Protein AF-A0A936JWI9-F1 (afdb_monomer_lite)

Radius of gyration: 24.73 Å; chains: 1; bounding box: 69×42×72 Å

pLDDT: mean 92.8, std 8.22, range [53.09, 98.81]

Structure (mmCIF, N/CA/C/O backbone):
data_AF-A0A936JWI9-F1
#
_entry.id   AF-A0A936JWI9-F1
#
loop_
_atom_site.group_PDB
_atom_site.id
_atom_site.type_symbol
_atom_site.label_atom_id
_atom_site.label_alt_id
_atom_site.label_comp_id
_atom_site.label_asym_id
_atom_site.label_entity_id
_atom_site.label_seq_id
_atom_site.pdbx_PDB_ins_code
_atom_site.Cartn_x
_atom_site.Cartn_y
_atom_site.Cartn_z
_atom_site.occupancy
_atom_site.B_iso_or_equiv
_atom_site.auth_seq_id
_atom_site.auth_comp_id
_atom_site.auth_asym_id
_atom_site.auth_atom_id
_atom_site.pdbx_PDB_model_num
ATOM 1 N N . MET A 1 1 ? 35.188 -7.246 -15.431 1.00 53.09 1 MET A N 1
ATOM 2 C CA . MET A 1 1 ? 35.159 -6.492 -16.708 1.00 53.09 1 MET A CA 1
ATOM 3 C C . MET A 1 1 ? 33.744 -5.969 -16.884 1.00 53.09 1 MET A C 1
ATOM 5 O O . MET A 1 1 ? 32.848 -6.713 -16.506 1.00 53.09 1 MET A O 1
ATOM 9 N N . PRO A 1 2 ? 33.524 -4.749 -17.401 1.00 63.78 2 PRO A N 1
ATOM 10 C CA . PRO A 1 2 ? 32.168 -4.287 -17.692 1.00 63.78 2 PRO A CA 1
ATOM 11 C C . PRO A 1 2 ? 31.495 -5.250 -18.680 1.00 63.78 2 PRO A C 1
ATOM 13 O O . PRO A 1 2 ? 32.116 -5.654 -19.671 1.00 63.78 2 PRO A O 1
ATOM 16 N N . ARG A 1 3 ? 30.261 -5.663 -18.373 1.00 82.50 3 ARG A N 1
ATOM 17 C CA . ARG A 1 3 ? 29.442 -6.500 -19.257 1.00 82.50 3 ARG A CA 1
ATOM 18 C C . ARG A 1 3 ? 29.119 -5.676 -20.508 1.00 82.50 3 ARG A C 1
ATOM 20 O O . ARG A 1 3 ? 28.944 -4.465 -20.446 1.00 82.50 3 ARG A O 1
ATOM 27 N N . ASN A 1 4 ? 29.133 -6.310 -21.673 1.00 84.94 4 ASN A N 1
ATOM 28 C CA . ASN A 1 4 ? 28.823 -5.665 -22.948 1.00 84.94 4 ASN A CA 1
ATOM 29 C C . ASN A 1 4 ? 27.883 -6.560 -23.761 1.00 84.94 4 ASN A C 1
ATOM 31 O O . ASN A 1 4 ? 27.651 -7.712 -23.403 1.00 84.94 4 ASN A O 1
ATOM 35 N N . GLN A 1 5 ? 27.373 -6.071 -24.888 1.00 82.56 5 GLN A N 1
ATOM 36 C CA . GLN A 1 5 ? 26.425 -6.833 -25.710 1.00 82.56 5 GLN A CA 1
ATOM 37 C C . GLN A 1 5 ? 26.964 -8.220 -26.127 1.00 82.56 5 GLN A C 1
ATOM 39 O O . GLN A 1 5 ? 26.211 -9.187 -26.213 1.00 82.56 5 GLN A O 1
ATOM 44 N N . LYS A 1 6 ? 28.286 -8.360 -26.328 1.00 86.62 6 LYS A N 1
ATOM 45 C CA . LYS A 1 6 ? 28.922 -9.649 -26.649 1.00 86.62 6 LYS A CA 1
ATOM 46 C C . LYS A 1 6 ? 28.840 -10.645 -25.487 1.00 86.62 6 LYS A C 1
ATOM 48 O O . LYS A 1 6 ? 28.655 -11.831 -25.741 1.00 86.62 6 LYS A O 1
ATOM 53 N N . TYR A 1 7 ? 28.982 -10.187 -24.242 1.00 88.75 7 TYR A N 1
ATOM 54 C CA . TYR A 1 7 ? 28.805 -11.027 -23.053 1.00 88.75 7 TYR A CA 1
ATOM 55 C C . TYR A 1 7 ? 27.399 -11.637 -23.019 1.00 88.75 7 TYR A C 1
ATOM 57 O O . TYR A 1 7 ? 27.263 -12.859 -22.959 1.00 88.75 7 TYR A O 1
ATOM 65 N N . TRP A 1 8 ? 26.371 -10.800 -23.165 1.00 89.88 8 TRP A N 1
ATOM 66 C CA . TRP A 1 8 ? 24.973 -11.227 -23.107 1.00 89.88 8 TRP A CA 1
ATOM 67 C C . TRP A 1 8 ? 24.578 -12.140 -24.271 1.00 89.88 8 TRP A C 1
ATOM 69 O O . TRP A 1 8 ? 23.988 -13.197 -24.048 1.00 89.88 8 TRP A O 1
ATOM 79 N N . LYS A 1 9 ? 25.038 -11.826 -25.487 1.00 86.25 9 LYS A N 1
ATOM 80 C CA . LYS A 1 9 ? 24.893 -12.707 -26.653 1.00 86.25 9 LYS A CA 1
ATOM 81 C C . LYS A 1 9 ? 25.559 -14.072 -26.454 1.00 86.25 9 LYS A C 1
ATOM 83 O O . LYS A 1 9 ? 25.007 -15.091 -26.848 1.00 86.25 9 LYS A O 1
ATOM 88 N N . ASN A 1 10 ? 26.745 -14.123 -25.848 1.00 88.94 10 ASN A N 1
ATOM 89 C CA . ASN A 1 10 ? 27.415 -15.398 -25.577 1.00 88.94 10 ASN A CA 1
ATOM 90 C C . ASN A 1 10 ? 26.683 -16.228 -24.513 1.00 88.94 10 ASN A C 1
ATOM 92 O O . ASN A 1 10 ? 26.717 -17.454 -24.583 1.00 88.94 10 ASN A O 1
ATOM 96 N N . ARG A 1 11 ? 26.053 -15.574 -23.530 1.00 89.06 11 ARG A N 1
ATOM 97 C CA . ARG A 1 11 ? 25.326 -16.242 -22.446 1.00 89.06 11 ARG A CA 1
ATOM 98 C C . ARG A 1 11 ? 23.994 -16.818 -22.908 1.00 89.06 11 ARG A C 1
ATOM 100 O O . ARG A 1 11 ? 23.678 -17.949 -22.557 1.00 89.06 11 ARG A O 1
ATOM 107 N N . PHE A 1 12 ? 23.226 -16.043 -23.669 1.00 85.25 12 PHE A N 1
ATOM 108 C CA . PHE A 1 12 ? 21.851 -16.402 -24.018 1.00 85.25 12 PHE A CA 1
ATOM 109 C C . PHE A 1 12 ? 21.659 -16.823 -25.481 1.00 85.25 12 PHE A C 1
ATOM 111 O O . PHE A 1 12 ? 20.613 -17.363 -25.825 1.00 85.25 12 PHE A O 1
ATOM 118 N N . GLY A 1 13 ? 22.659 -16.641 -26.348 1.00 83.38 13 GLY A N 1
ATOM 119 C CA . GLY A 1 13 ? 22.557 -16.993 -27.764 1.00 83.38 13 GLY A CA 1
ATOM 120 C C . GLY A 1 13 ? 21.759 -15.959 -28.553 1.00 83.38 13 GLY A C 1
ATOM 121 O O . GLY A 1 13 ? 22.133 -14.801 -28.560 1.00 83.38 13 GLY A O 1
ATOM 122 N N . ASP A 1 14 ? 20.713 -16.388 -29.258 1.00 73.50 14 ASP A N 1
ATOM 123 C CA . ASP A 1 14 ? 19.625 -15.536 -29.767 1.00 73.50 14 ASP A CA 1
ATOM 124 C C . ASP A 1 14 ? 18.331 -16.077 -29.137 1.00 73.50 14 ASP A C 1
ATOM 126 O O . ASP A 1 14 ? 17.651 -16.915 -29.736 1.00 73.50 14 ASP A O 1
ATOM 130 N N . PRO A 1 15 ? 18.067 -15.732 -27.866 1.00 64.94 15 PRO A N 1
ATOM 131 C CA . PRO A 1 15 ? 17.022 -16.382 -27.075 1.00 64.94 15 PRO A CA 1
ATOM 132 C C . PRO A 1 15 ? 15.594 -16.072 -27.554 1.00 64.94 15 PRO A C 1
ATOM 134 O O . PRO A 1 15 ? 14.678 -16.808 -27.193 1.00 64.94 15 PRO A O 1
ATOM 137 N N . PHE A 1 16 ? 15.386 -15.034 -28.375 1.00 66.25 16 PHE A N 1
ATOM 138 C CA . PHE A 1 16 ? 14.044 -14.561 -28.750 1.00 66.25 16 PHE A CA 1
ATOM 139 C C . PHE A 1 16 ? 13.711 -14.693 -30.244 1.00 66.25 16 PHE A C 1
ATOM 141 O O . PHE A 1 16 ? 12.563 -14.487 -30.641 1.00 66.25 16 PHE A O 1
ATOM 148 N N . GLY A 1 17 ? 14.670 -15.104 -31.080 1.00 60.88 17 GLY A N 1
ATOM 149 C CA . GLY A 1 17 ? 14.455 -15.302 -32.512 1.00 60.88 17 GLY A CA 1
ATOM 150 C C . GLY A 1 17 ? 14.103 -14.007 -33.258 1.00 60.88 17 GLY A C 1
ATOM 151 O O . GLY A 1 17 ? 14.250 -12.898 -32.759 1.00 60.88 17 GLY A O 1
ATOM 152 N N . LYS A 1 18 ? 13.621 -14.127 -34.504 1.00 65.25 18 LYS A N 1
ATOM 153 C CA . LYS A 1 18 ? 13.365 -12.961 -35.381 1.00 65.25 18 LYS A CA 1
ATOM 154 C C . LYS A 1 18 ? 12.090 -12.169 -35.055 1.00 65.25 18 LYS A C 1
ATOM 156 O O . LYS A 1 18 ? 11.818 -11.187 -35.741 1.00 65.25 18 LYS A O 1
ATOM 161 N N . THR A 1 19 ? 11.269 -12.615 -34.106 1.00 78.06 19 THR A N 1
ATOM 162 C CA . THR A 1 19 ? 9.931 -12.053 -33.865 1.00 78.06 19 THR A CA 1
ATOM 163 C C . THR A 1 19 ? 9.742 -11.700 -32.402 1.00 78.06 19 THR A C 1
ATOM 165 O O . THR A 1 19 ? 9.875 -12.564 -31.540 1.00 78.06 19 THR A O 1
ATOM 168 N N . GLN A 1 20 ? 9.352 -10.455 -32.137 1.00 85.06 20 GLN A N 1
ATOM 169 C CA . GLN A 1 20 ? 8.978 -10.033 -30.793 1.00 85.06 20 GLN A CA 1
ATOM 170 C C . GLN A 1 20 ? 7.720 -10.771 -30.325 1.00 85.06 20 GLN A C 1
ATOM 172 O O . GLN A 1 20 ? 6.770 -10.941 -31.094 1.00 85.06 20 GLN A O 1
ATOM 177 N N . SER A 1 21 ? 7.722 -11.195 -29.064 1.00 91.12 21 SER A N 1
ATOM 178 C CA . SER A 1 21 ? 6.651 -11.992 -28.458 1.00 91.12 21 SER A CA 1
ATOM 179 C C . SER A 1 21 ? 5.990 -11.263 -27.290 1.00 91.12 21 SER A C 1
ATOM 181 O O . SER A 1 21 ? 6.588 -10.379 -26.674 1.00 91.12 21 SER A O 1
ATOM 183 N N . TYR A 1 22 ? 4.750 -11.646 -26.989 1.00 94.75 22 TYR A N 1
ATOM 184 C CA . TYR A 1 22 ? 4.035 -11.208 -25.792 1.00 94.75 22 TYR A CA 1
ATOM 185 C C . TYR A 1 22 ? 4.228 -12.216 -24.664 1.00 94.75 22 TYR A C 1
ATOM 187 O O . TYR A 1 22 ? 4.203 -13.425 -24.905 1.00 94.75 22 TYR A O 1
ATOM 195 N N . TYR A 1 23 ? 4.379 -11.720 -23.440 1.00 95.12 23 TYR A N 1
ATOM 196 C CA . TYR A 1 23 ? 4.597 -12.550 -22.261 1.00 95.12 23 TYR A CA 1
ATOM 197 C C . TYR A 1 23 ? 3.530 -12.274 -21.207 1.00 95.12 23 TYR A C 1
ATOM 199 O O . TYR A 1 23 ? 3.222 -11.128 -20.905 1.00 95.12 23 TYR A O 1
ATOM 207 N N . HIS A 1 24 ? 2.995 -13.325 -20.592 1.00 96.25 24 HIS A N 1
ATOM 208 C CA . HIS A 1 24 ? 2.155 -13.150 -19.405 1.00 96.25 24 HIS A CA 1
ATOM 209 C C . HIS A 1 24 ? 3.000 -12.784 -18.179 1.00 96.25 24 HIS A C 1
ATOM 211 O O . HIS A 1 24 ? 2.638 -11.925 -17.389 1.00 96.25 24 HIS A O 1
ATOM 217 N N . HIS A 1 25 ? 4.161 -13.412 -18.019 1.00 96.94 25 HIS A N 1
ATOM 218 C CA . HIS A 1 25 ? 5.048 -13.157 -16.893 1.00 96.94 25 HIS A CA 1
ATOM 219 C C . HIS A 1 25 ? 6.493 -13.267 -17.365 1.00 96.94 25 HIS A C 1
ATOM 221 O O . HIS A 1 25 ? 6.871 -14.279 -17.959 1.00 96.94 25 HIS A O 1
ATOM 227 N N . LEU A 1 26 ? 7.289 -12.239 -17.093 1.00 95.81 26 LEU A N 1
ATOM 228 C CA . LEU A 1 26 ? 8.720 -12.209 -17.357 1.00 95.81 26 LEU A CA 1
ATOM 229 C C . LEU A 1 26 ? 9.459 -11.894 -16.049 1.00 95.81 26 LEU A C 1
ATOM 231 O O . LEU A 1 26 ? 9.584 -10.735 -15.661 1.00 95.81 26 LEU A O 1
ATOM 235 N N . ASP A 1 27 ? 9.913 -12.947 -15.363 1.00 95.75 27 ASP A N 1
ATOM 236 C CA . ASP A 1 27 ? 10.722 -12.855 -14.139 1.00 95.75 27 ASP A CA 1
ATOM 237 C C . ASP A 1 27 ? 12.200 -12.891 -14.515 1.00 95.75 27 ASP A C 1
ATOM 239 O O . ASP A 1 27 ? 12.695 -13.926 -14.969 1.00 95.75 27 ASP A O 1
ATOM 243 N N . LEU A 1 28 ? 12.905 -11.775 -14.333 1.00 94.88 28 LEU A N 1
ATOM 244 C CA . LEU A 1 28 ? 14.329 -11.670 -14.655 1.00 94.88 28 LEU A CA 1
ATOM 245 C C . LEU A 1 28 ? 15.235 -11.734 -13.420 1.00 94.88 28 LEU A C 1
ATOM 247 O O . LEU A 1 28 ? 16.456 -11.689 -13.563 1.00 94.88 28 LEU A O 1
ATOM 251 N N . ARG A 1 29 ? 14.674 -11.903 -12.216 1.00 94.38 29 ARG A N 1
ATOM 252 C CA . ARG A 1 29 ? 15.435 -11.888 -10.952 1.00 94.38 29 ARG A CA 1
ATOM 253 C C . ARG A 1 29 ? 16.435 -13.028 -10.825 1.00 94.38 29 ARG A C 1
ATOM 255 O O . ARG A 1 29 ? 17.400 -12.923 -10.088 1.00 94.38 29 ARG A O 1
ATOM 262 N N . HIS A 1 30 ? 16.207 -14.121 -11.549 1.00 91.06 30 HIS A N 1
ATOM 263 C CA . HIS A 1 30 ? 17.115 -15.267 -11.602 1.00 91.06 30 HIS A CA 1
ATOM 264 C C . HIS A 1 30 ? 18.418 -14.980 -12.379 1.00 91.06 30 HIS A C 1
ATOM 266 O O . HIS A 1 30 ? 19.270 -15.862 -12.514 1.00 91.06 30 HIS A O 1
ATOM 272 N N . ILE A 1 31 ? 18.555 -13.780 -12.952 1.00 92.06 31 ILE A N 1
ATOM 273 C CA . ILE A 1 31 ? 19.743 -13.311 -13.658 1.00 92.06 31 ILE A CA 1
ATOM 274 C C . ILE A 1 31 ? 20.449 -12.295 -12.750 1.00 92.06 31 ILE A C 1
ATOM 276 O O . ILE A 1 31 ? 20.361 -11.091 -12.966 1.00 92.06 31 ILE A O 1
ATOM 280 N N . ASP A 1 32 ? 21.154 -12.798 -11.735 1.00 86.31 32 ASP A N 1
ATOM 281 C CA . ASP A 1 32 ? 21.740 -12.010 -10.631 1.00 86.31 32 ASP A CA 1
ATOM 282 C C . ASP A 1 32 ? 22.643 -10.838 -11.065 1.00 86.31 32 ASP A C 1
ATOM 284 O O . ASP A 1 32 ? 22.889 -9.906 -10.307 1.00 86.31 32 ASP A O 1
ATOM 288 N N . ASP A 1 33 ? 23.188 -10.898 -12.278 1.00 90.06 33 ASP A N 1
ATOM 289 C CA . ASP A 1 33 ? 24.111 -9.921 -12.842 1.00 90.06 33 ASP A CA 1
ATOM 290 C C . ASP A 1 33 ? 23.481 -9.108 -13.988 1.00 90.06 33 ASP A C 1
ATOM 292 O O . ASP A 1 33 ? 24.223 -8.561 -14.807 1.00 90.06 33 ASP A O 1
ATOM 296 N N . LEU A 1 34 ? 22.148 -9.055 -14.097 1.00 93.50 34 LEU A N 1
ATOM 297 C CA . LEU A 1 34 ? 21.459 -8.294 -15.139 1.00 93.50 34 LEU A CA 1
ATOM 298 C C . LEU A 1 34 ? 21.595 -6.782 -14.912 1.00 93.50 34 LEU A C 1
ATOM 300 O O . LEU A 1 34 ? 21.075 -6.240 -13.941 1.00 93.50 34 LEU A O 1
ATOM 304 N N . ASP A 1 35 ? 22.267 -6.115 -15.853 1.00 93.88 35 ASP A N 1
ATOM 305 C CA . ASP A 1 35 ? 22.360 -4.656 -15.958 1.00 93.88 35 ASP A CA 1
ATOM 306 C C . ASP A 1 35 ? 21.548 -4.122 -17.143 1.00 93.88 35 ASP A C 1
ATOM 308 O O . ASP A 1 35 ? 20.995 -4.897 -17.924 1.00 93.88 35 ASP A O 1
ATOM 312 N N . ASP A 1 36 ? 21.523 -2.799 -17.330 1.00 95.38 36 ASP A N 1
ATOM 313 C CA . ASP A 1 36 ? 20.776 -2.156 -18.419 1.00 95.38 36 ASP A CA 1
ATOM 314 C C . ASP A 1 36 ? 21.153 -2.677 -19.818 1.00 95.38 36 ASP A C 1
ATOM 316 O O . ASP A 1 36 ? 20.308 -2.743 -20.709 1.00 95.38 36 ASP A O 1
ATOM 320 N N . ILE A 1 37 ? 22.410 -3.086 -20.033 1.00 94.25 37 ILE A N 1
ATOM 321 C CA . ILE A 1 37 ? 22.855 -3.635 -21.324 1.00 94.25 37 ILE A CA 1
ATOM 322 C C . ILE A 1 37 ? 22.255 -5.027 -21.535 1.00 94.25 37 ILE A C 1
ATOM 324 O O . ILE A 1 37 ? 21.818 -5.354 -22.640 1.00 94.25 37 ILE A O 1
ATOM 328 N N . GLY A 1 38 ? 22.251 -5.857 -20.493 1.00 93.50 38 GLY A N 1
ATOM 329 C CA . GLY A 1 38 ? 21.637 -7.182 -20.535 1.00 93.50 38 GLY A CA 1
ATOM 330 C C . GLY A 1 38 ? 20.128 -7.109 -20.656 1.00 93.50 38 GLY A C 1
ATOM 331 O O . GLY A 1 38 ? 19.538 -7.852 -21.437 1.00 93.50 38 GLY A O 1
ATOM 332 N N . PHE A 1 39 ? 19.514 -6.173 -19.938 1.00 94.75 39 PHE A N 1
ATOM 333 C CA . PHE A 1 39 ? 18.094 -5.900 -20.038 1.00 94.75 39 PHE A CA 1
ATOM 334 C C . PHE A 1 39 ? 17.727 -5.464 -21.457 1.00 94.75 39 PHE A C 1
ATOM 336 O O . PHE A 1 39 ? 16.880 -6.096 -22.079 1.00 94.75 39 PHE A O 1
ATOM 343 N N . ALA A 1 40 ? 18.434 -4.484 -22.032 1.00 93.62 40 ALA A N 1
ATOM 344 C CA . ALA A 1 40 ? 18.220 -4.058 -23.415 1.00 93.62 40 ALA A CA 1
ATOM 345 C C . ALA A 1 40 ? 18.323 -5.219 -24.409 1.00 93.62 40 ALA A C 1
ATOM 347 O O . ALA A 1 40 ? 17.485 -5.350 -25.298 1.00 93.62 40 ALA A O 1
ATOM 348 N N . TYR A 1 41 ? 19.316 -6.090 -24.214 1.00 91.88 41 TYR A N 1
ATOM 349 C CA . TYR A 1 41 ? 19.493 -7.288 -25.024 1.00 91.88 41 TYR A CA 1
ATOM 350 C C . TYR A 1 41 ? 18.294 -8.245 -24.930 1.00 91.88 41 TYR A C 1
ATOM 352 O O . TYR A 1 41 ? 17.872 -8.809 -25.937 1.00 91.88 41 TYR A O 1
ATOM 360 N N . ILE A 1 42 ? 17.723 -8.411 -23.733 1.00 91.25 42 ILE A N 1
ATOM 361 C CA . ILE A 1 42 ? 16.526 -9.230 -23.517 1.00 91.25 42 ILE A CA 1
ATOM 362 C C . ILE A 1 42 ? 15.288 -8.610 -24.172 1.00 91.25 42 ILE A C 1
ATOM 364 O O . ILE A 1 42 ? 14.507 -9.299 -24.831 1.00 91.25 42 ILE A O 1
ATOM 368 N N . MET A 1 43 ? 15.137 -7.295 -24.040 1.00 92.12 43 MET A N 1
ATOM 369 C CA . MET A 1 43 ? 13.960 -6.575 -24.514 1.00 92.12 43 MET A CA 1
ATOM 370 C C . MET A 1 43 ? 13.849 -6.491 -26.043 1.00 92.12 43 MET A C 1
ATOM 372 O O . MET A 1 43 ? 12.753 -6.246 -26.539 1.00 92.12 43 MET A O 1
ATOM 376 N N . GLU A 1 44 ? 14.911 -6.779 -26.810 1.00 90.50 44 GLU A N 1
ATOM 377 C CA . GLU A 1 44 ? 14.839 -6.884 -28.283 1.00 90.50 44 GLU A CA 1
ATOM 378 C C . GLU A 1 44 ? 13.761 -7.883 -28.750 1.00 90.50 44 GLU A C 1
ATOM 380 O O . GLU A 1 44 ? 13.154 -7.697 -29.806 1.00 90.50 44 GLU A O 1
ATOM 385 N N . GLY A 1 45 ? 13.496 -8.918 -27.948 1.00 90.50 45 GLY A N 1
ATOM 386 C CA . GLY A 1 45 ? 12.531 -9.979 -28.225 1.00 90.50 45 GLY A CA 1
ATOM 387 C C . GLY A 1 45 ? 11.139 -9.803 -27.620 1.00 90.50 45 GLY A C 1
ATOM 388 O O . GLY A 1 45 ? 10.290 -10.688 -27.770 1.00 90.50 45 GLY A O 1
ATOM 389 N N . VAL A 1 46 ? 10.893 -8.705 -26.909 1.00 93.44 46 VAL A N 1
ATOM 390 C CA . VAL A 1 46 ? 9.670 -8.502 -26.129 1.00 93.44 46 VAL A CA 1
ATOM 391 C C . VAL A 1 46 ? 8.827 -7.423 -26.790 1.00 93.44 46 VAL A C 1
ATOM 393 O O . VAL A 1 46 ? 9.300 -6.320 -27.035 1.00 93.44 46 VAL A O 1
ATOM 396 N N . LYS A 1 47 ? 7.568 -7.749 -27.089 1.00 94.75 47 LYS A N 1
ATOM 397 C CA . LYS A 1 47 ? 6.602 -6.799 -27.654 1.00 94.75 47 LYS A CA 1
ATOM 398 C C . LYS A 1 47 ? 5.691 -6.187 -26.595 1.00 94.75 47 LYS A C 1
ATOM 400 O O . LYS A 1 47 ? 5.274 -5.045 -26.723 1.00 94.75 47 LYS A O 1
ATOM 405 N N . GLY A 1 48 ? 5.373 -6.950 -25.557 1.00 96.69 48 GLY A N 1
ATOM 406 C CA . GLY A 1 48 ? 4.524 -6.530 -24.449 1.00 96.69 48 GLY A CA 1
ATOM 407 C C . GLY A 1 48 ? 4.497 -7.598 -23.368 1.00 96.69 48 GLY A C 1
ATOM 408 O O . GLY A 1 48 ? 4.813 -8.765 -23.629 1.00 96.69 48 GLY A O 1
ATOM 409 N N . VAL A 1 49 ? 4.167 -7.196 -22.148 1.00 97.81 49 VAL A N 1
ATOM 410 C CA . VAL A 1 49 ? 4.247 -8.075 -20.983 1.00 97.81 49 VAL A CA 1
ATOM 411 C C . VAL A 1 49 ? 3.167 -7.742 -19.956 1.00 97.81 49 VAL A C 1
ATOM 413 O O . VAL A 1 49 ? 2.981 -6.578 -19.616 1.00 97.81 49 VAL A O 1
ATOM 416 N N . ASP A 1 50 ? 2.435 -8.741 -19.449 1.00 98.25 50 ASP A N 1
ATOM 417 C CA . ASP A 1 50 ? 1.462 -8.469 -18.380 1.00 98.25 50 ASP A CA 1
ATOM 418 C C . ASP A 1 50 ? 2.211 -8.158 -17.077 1.00 98.25 50 ASP A C 1
ATOM 420 O O . ASP A 1 50 ? 1.985 -7.110 -16.491 1.00 98.25 50 ASP A O 1
ATOM 424 N N . MET A 1 51 ? 3.164 -8.996 -16.661 1.00 98.50 51 MET A N 1
ATOM 425 C CA . MET A 1 51 ? 3.989 -8.750 -15.472 1.00 98.50 51 MET A CA 1
ATOM 426 C C . MET A 1 51 ? 5.488 -8.828 -15.772 1.00 9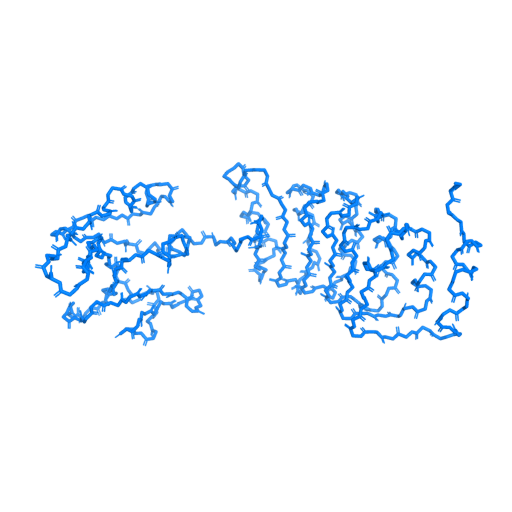8.50 51 MET A C 1
ATOM 428 O O . MET A 1 51 ? 5.983 -9.876 -16.192 1.00 98.50 51 MET A O 1
ATOM 432 N N . LEU A 1 52 ? 6.208 -7.737 -15.505 1.00 98.44 52 LEU A N 1
ATOM 433 C CA . LEU A 1 52 ? 7.665 -7.652 -15.583 1.00 98.44 52 LEU A CA 1
ATOM 434 C C . LEU A 1 52 ? 8.262 -7.493 -14.179 1.00 98.44 52 LEU A C 1
ATOM 436 O O . LEU A 1 52 ? 8.066 -6.461 -13.530 1.00 98.44 52 LEU A O 1
ATOM 440 N N . ASP A 1 53 ? 8.997 -8.508 -13.723 1.00 98.38 53 ASP A N 1
ATOM 441 C CA . ASP A 1 53 ? 9.665 -8.501 -12.418 1.00 98.38 53 ASP A CA 1
ATOM 442 C C . ASP A 1 53 ? 11.175 -8.274 -12.574 1.00 98.38 53 ASP A C 1
ATOM 444 O O . ASP A 1 53 ? 11.904 -9.138 -13.073 1.00 98.38 53 ASP A O 1
ATOM 448 N N . LEU A 1 54 ? 11.620 -7.089 -12.143 1.00 97.81 54 LEU A N 1
ATOM 449 C CA . LEU A 1 54 ? 13.014 -6.639 -12.135 1.00 97.81 54 LEU A CA 1
ATOM 450 C C . LEU A 1 54 ? 13.534 -6.394 -10.714 1.00 97.81 54 LEU A C 1
ATOM 452 O O . LEU A 1 54 ? 14.557 -5.733 -10.544 1.00 97.81 54 LEU A O 1
ATOM 456 N N . ASN A 1 55 ? 12.819 -6.859 -9.686 1.00 97.62 55 ASN A N 1
ATOM 457 C CA . ASN A 1 55 ? 13.172 -6.546 -8.307 1.00 97.62 55 ASN A CA 1
ATOM 458 C C . ASN A 1 55 ? 14.626 -6.942 -7.998 1.00 97.62 55 ASN A C 1
ATOM 460 O O . ASN A 1 55 ? 15.062 -8.043 -8.317 1.00 97.62 55 ASN A O 1
ATOM 464 N N . GLU A 1 56 ? 15.332 -6.061 -7.292 1.00 96.56 56 GLU A N 1
ATOM 465 C CA . GLU A 1 56 ? 16.674 -6.281 -6.743 1.00 96.56 56 GLU A CA 1
ATOM 466 C C . GLU A 1 56 ? 17.757 -6.530 -7.813 1.00 96.56 56 GLU A C 1
ATOM 468 O O . GLU A 1 56 ? 18.793 -7.122 -7.522 1.00 96.56 56 GLU A O 1
ATOM 473 N N . LEU A 1 57 ? 17.545 -6.029 -9.036 1.00 95.94 57 LEU A N 1
ATOM 474 C CA . LEU A 1 57 ? 18.525 -6.034 -10.126 1.00 95.94 57 LEU A CA 1
ATOM 475 C C . LEU A 1 57 ? 19.257 -4.686 -10.265 1.00 95.94 57 LEU A C 1
ATOM 477 O O . LEU A 1 57 ? 18.791 -3.644 -9.795 1.00 95.94 57 LEU A O 1
ATOM 481 N N . GLU A 1 58 ? 20.390 -4.681 -10.978 1.00 93.62 58 GLU A N 1
ATOM 482 C CA . GLU A 1 58 ? 21.203 -3.484 -11.278 1.00 93.62 58 GLU A CA 1
ATOM 483 C C . GLU A 1 58 ? 20.598 -2.642 -12.422 1.00 93.62 58 GLU A C 1
ATOM 485 O O . GLU A 1 58 ? 21.275 -2.237 -13.369 1.00 93.62 58 GLU A O 1
ATOM 490 N N . ILE A 1 59 ? 19.292 -2.399 -12.332 1.00 96.25 59 ILE A N 1
ATOM 491 C CA . ILE A 1 59 ? 18.481 -1.672 -13.306 1.00 96.25 59 ILE A CA 1
ATOM 492 C C . ILE A 1 59 ? 18.447 -0.188 -12.944 1.00 96.25 59 ILE A C 1
ATOM 494 O O . ILE A 1 59 ? 18.186 0.173 -11.791 1.00 96.25 59 ILE A O 1
ATOM 498 N N . THR A 1 60 ? 18.681 0.672 -13.936 1.00 97.81 60 THR A N 1
ATOM 499 C CA . THR A 1 60 ? 18.645 2.132 -13.785 1.00 97.81 60 THR A CA 1
ATOM 500 C C . THR A 1 60 ? 17.563 2.765 -14.661 1.00 97.81 60 THR A C 1
ATOM 502 O O . THR A 1 60 ? 16.807 2.086 -15.364 1.00 97.81 60 THR A O 1
ATOM 505 N N . ASN A 1 61 ? 17.495 4.099 -14.652 1.00 98.06 61 ASN A N 1
ATOM 506 C CA . ASN A 1 61 ? 16.607 4.875 -15.516 1.00 98.06 61 ASN A CA 1
ATOM 507 C C . ASN A 1 61 ? 16.770 4.539 -17.015 1.00 98.06 61 ASN A C 1
ATOM 509 O O . ASN A 1 61 ? 15.822 4.723 -17.778 1.00 98.06 61 ASN A O 1
ATOM 513 N N . GLU A 1 62 ? 17.938 4.046 -17.451 1.00 96.75 62 GLU A N 1
ATOM 514 C CA . GLU A 1 62 ? 18.174 3.628 -18.841 1.00 96.75 62 GLU A CA 1
ATOM 515 C C . GLU A 1 62 ? 17.219 2.515 -19.280 1.00 96.75 62 GLU A C 1
ATOM 517 O O . GLU A 1 62 ? 16.599 2.609 -20.339 1.00 96.75 62 GLU A O 1
ATOM 522 N N . SER A 1 63 ? 17.047 1.487 -18.449 1.00 96.88 63 SER A N 1
ATOM 523 C CA . SER A 1 63 ? 16.141 0.374 -18.736 1.00 96.88 63 SER A CA 1
ATOM 524 C C . SER A 1 63 ? 14.678 0.802 -18.771 1.00 96.88 63 SER A C 1
ATOM 526 O O . SER A 1 63 ? 13.917 0.321 -19.610 1.00 96.88 63 SER A O 1
ATOM 528 N N . ILE A 1 64 ? 14.273 1.742 -17.910 1.00 97.62 64 ILE A N 1
ATOM 529 C CA . ILE A 1 64 ? 12.885 2.227 -17.870 1.00 97.62 64 ILE A CA 1
ATOM 530 C C . ILE A 1 64 ? 12.499 2.892 -19.194 1.00 97.62 64 ILE A C 1
ATOM 532 O O . ILE A 1 64 ? 11.390 2.688 -19.684 1.00 97.62 64 ILE A O 1
ATOM 536 N N . ARG A 1 65 ? 13.433 3.602 -19.840 1.00 95.94 65 ARG A N 1
ATOM 537 C CA . ARG A 1 65 ? 13.207 4.198 -21.168 1.00 95.94 65 ARG A CA 1
ATOM 538 C C . ARG A 1 65 ? 12.885 3.176 -22.249 1.00 95.94 65 ARG A C 1
ATOM 540 O O . ARG A 1 65 ? 12.151 3.491 -23.181 1.00 95.94 65 ARG A O 1
ATOM 547 N N . LEU A 1 66 ? 13.418 1.962 -22.139 1.00 94.56 66 LEU A N 1
ATOM 548 C CA . LEU A 1 66 ?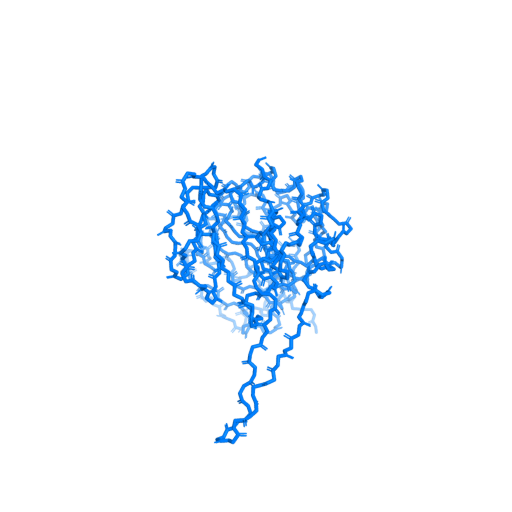 13.179 0.904 -23.122 1.00 94.56 66 LEU A CA 1
ATOM 549 C C . LEU A 1 66 ? 11.754 0.350 -23.039 1.00 94.56 66 LEU A C 1
ATOM 551 O O . LEU A 1 66 ? 11.230 -0.131 -24.041 1.00 94.56 66 LEU A O 1
ATOM 555 N N . LEU A 1 67 ? 11.101 0.474 -21.879 1.00 95.69 67 LEU A N 1
ATOM 556 C CA . LEU A 1 67 ? 9.721 0.028 -21.691 1.00 95.69 67 LEU A CA 1
ATOM 557 C C . LEU A 1 67 ? 8.717 0.851 -22.509 1.00 95.69 67 LEU A C 1
ATOM 559 O O . LEU A 1 67 ? 7.667 0.328 -22.870 1.00 95.69 67 LEU A O 1
ATOM 563 N N . ALA A 1 68 ? 9.056 2.094 -22.870 1.00 86.12 68 ALA A N 1
ATOM 564 C CA . ALA A 1 68 ? 8.227 2.946 -23.727 1.00 86.12 68 ALA A CA 1
ATOM 565 C C . ALA A 1 68 ? 8.031 2.378 -25.148 1.00 86.12 68 ALA A C 1
ATOM 567 O O . ALA A 1 68 ? 7.130 2.804 -25.867 1.00 86.12 68 ALA A O 1
ATOM 568 N N . GLY A 1 69 ? 8.889 1.442 -25.573 1.00 87.75 69 GLY A N 1
ATOM 569 C CA . GLY A 1 69 ? 8.783 0.761 -26.865 1.00 87.75 69 GLY A CA 1
ATOM 570 C C . GLY A 1 69 ? 7.857 -0.458 -26.867 1.00 87.75 69 GLY A C 1
ATOM 571 O O . GLY A 1 69 ? 7.655 -1.043 -27.930 1.00 87.75 69 GLY A O 1
ATOM 572 N N . LEU A 1 70 ? 7.325 -0.862 -25.710 1.00 95.56 70 LEU A N 1
ATOM 573 C CA . LEU A 1 70 ? 6.421 -2.003 -25.598 1.00 95.56 70 LEU A CA 1
ATOM 574 C C . LEU A 1 70 ? 4.977 -1.580 -25.866 1.00 95.56 70 LEU A C 1
ATOM 576 O O . LEU A 1 70 ? 4.546 -0.506 -25.456 1.00 95.56 70 LEU A O 1
ATOM 580 N N . ASP A 1 71 ? 4.206 -2.467 -26.494 1.00 95.12 71 ASP A N 1
ATOM 581 C CA . ASP A 1 71 ? 2.777 -2.257 -26.742 1.00 95.12 71 ASP A CA 1
ATOM 582 C C . ASP A 1 71 ? 2.000 -2.116 -25.422 1.00 95.12 71 ASP A C 1
ATOM 584 O O . ASP A 1 71 ? 1.023 -1.371 -25.353 1.00 95.12 71 ASP A O 1
ATOM 588 N N . TYR A 1 72 ? 2.417 -2.854 -24.386 1.00 94.88 72 TYR A N 1
ATOM 589 C CA . TYR A 1 72 ? 1.868 -2.748 -23.039 1.00 94.88 72 TYR A CA 1
ATOM 590 C C . TYR A 1 72 ? 2.818 -3.317 -21.975 1.00 94.88 72 TYR A C 1
ATOM 592 O O . TYR A 1 72 ? 3.556 -4.279 -22.212 1.00 94.88 72 TYR A O 1
ATOM 600 N N . VAL A 1 73 ? 2.723 -2.740 -20.778 1.00 98.31 73 VAL A N 1
ATOM 601 C CA . VAL A 1 73 ? 3.172 -3.310 -19.501 1.00 98.31 73 VAL A CA 1
ATOM 602 C C . VAL A 1 73 ? 2.060 -3.091 -18.485 1.00 98.31 73 VAL A C 1
ATOM 604 O O . VAL A 1 73 ? 1.670 -1.944 -18.257 1.00 98.31 73 VAL A O 1
ATOM 607 N N . LYS A 1 74 ? 1.518 -4.162 -17.904 1.00 98.44 74 LYS A N 1
ATOM 608 C CA . LYS A 1 74 ? 0.418 -4.047 -16.934 1.00 98.44 74 LYS A CA 1
ATOM 609 C C . LYS A 1 74 ? 0.932 -3.962 -15.494 1.00 98.44 74 LYS A C 1
ATOM 611 O O . LYS A 1 74 ? 0.435 -3.161 -14.710 1.00 98.44 74 LYS A O 1
ATOM 616 N N . GLU A 1 75 ? 1.956 -4.728 -15.150 1.00 98.75 75 GLU A N 1
ATOM 617 C CA . GLU A 1 75 ? 2.566 -4.751 -13.825 1.00 98.75 75 GLU A CA 1
ATOM 618 C C . GLU A 1 75 ? 4.082 -4.618 -13.955 1.00 98.75 75 GLU A C 1
ATOM 620 O O . GLU A 1 75 ? 4.730 -5.399 -14.656 1.00 98.75 75 GLU A O 1
ATOM 625 N N . LEU A 1 76 ? 4.649 -3.625 -13.270 1.00 98.75 76 LEU A N 1
ATOM 626 C CA . LEU A 1 76 ? 6.081 -3.354 -13.273 1.00 98.75 76 LEU A CA 1
ATOM 627 C C . LEU A 1 76 ? 6.621 -3.367 -11.846 1.00 98.75 76 LEU A C 1
ATOM 629 O O . LEU A 1 76 ? 6.211 -2.562 -11.002 1.00 98.75 76 LEU A O 1
ATOM 633 N N . GLN A 1 77 ? 7.564 -4.272 -11.586 1.00 98.75 77 GLN A N 1
ATOM 634 C CA . GLN A 1 77 ? 8.207 -4.391 -10.285 1.00 98.75 77 GLN A CA 1
ATOM 635 C C . GLN A 1 77 ? 9.677 -3.978 -10.346 1.00 98.75 77 GLN A C 1
ATOM 637 O O . GLN A 1 77 ? 10.476 -4.599 -11.038 1.00 98.75 77 GLN A O 1
ATOM 642 N N . LEU A 1 78 ? 10.009 -2.912 -9.616 1.00 98.56 78 LEU A N 1
ATOM 643 C CA . LEU A 1 78 ? 11.319 -2.255 -9.576 1.00 98.56 78 LEU A CA 1
ATOM 644 C C . LEU A 1 78 ? 11.854 -2.150 -8.142 1.00 98.56 78 LEU A C 1
ATOM 646 O O . LEU A 1 78 ? 12.673 -1.279 -7.839 1.00 98.56 78 LEU A O 1
ATOM 650 N N . LYS A 1 79 ? 11.373 -2.989 -7.215 1.00 98.25 79 LYS A N 1
ATOM 651 C CA . LYS A 1 79 ? 11.794 -2.923 -5.813 1.00 98.25 79 LYS A CA 1
ATOM 652 C C . LYS A 1 79 ? 13.309 -3.049 -5.732 1.00 98.25 79 LYS A C 1
ATOM 654 O O . LYS A 1 79 ? 13.854 -4.018 -6.238 1.00 98.25 79 LYS A O 1
ATOM 659 N N . GLY A 1 80 ? 13.985 -2.126 -5.058 1.00 97.88 80 GLY A N 1
ATOM 660 C CA . GLY A 1 80 ? 15.440 -2.192 -4.887 1.00 97.88 80 GLY A CA 1
ATOM 661 C C . GLY A 1 80 ? 16.258 -1.908 -6.152 1.00 97.88 80 GLY A C 1
ATOM 662 O O . GLY A 1 80 ? 17.469 -2.096 -6.117 1.00 97.88 80 GLY A O 1
ATOM 663 N N . CYS A 1 81 ? 15.636 -1.469 -7.252 1.00 97.88 81 CYS A N 1
ATOM 664 C CA . CYS A 1 81 ? 16.360 -0.993 -8.431 1.00 97.88 81 CYS A CA 1
ATOM 665 C C . CYS A 1 81 ? 16.959 0.402 -8.188 1.00 97.88 81 CYS A C 1
ATOM 667 O O . CYS A 1 81 ? 16.449 1.193 -7.390 1.00 97.88 81 CYS A O 1
ATOM 669 N N . SER A 1 82 ? 18.003 0.743 -8.943 1.00 97.31 82 SER A N 1
ATOM 670 C CA . SER A 1 82 ? 18.701 2.034 -8.865 1.00 97.31 82 SER A CA 1
ATOM 671 C C . SER A 1 82 ? 18.040 3.099 -9.750 1.00 97.31 82 SER A C 1
ATOM 673 O O . SER A 1 82 ? 18.697 3.738 -10.570 1.00 97.31 82 SER A O 1
ATOM 675 N N . VAL A 1 83 ? 16.725 3.272 -9.596 1.00 98.31 83 VAL A N 1
ATOM 676 C CA . VAL A 1 83 ? 15.921 4.279 -10.312 1.00 98.31 83 VAL A CA 1
ATOM 677 C C . VAL A 1 83 ? 15.616 5.480 -9.419 1.00 98.31 83 VAL A C 1
ATOM 679 O O . VAL A 1 83 ? 15.485 5.330 -8.202 1.00 98.31 83 VAL A O 1
ATOM 682 N N . ASP A 1 84 ? 15.490 6.663 -10.016 1.00 98.50 84 ASP A N 1
ATOM 683 C CA . ASP A 1 84 ? 15.197 7.927 -9.327 1.00 98.50 84 ASP A CA 1
ATOM 684 C C . ASP A 1 84 ? 14.128 8.756 -10.067 1.00 98.50 84 ASP A C 1
ATOM 686 O O . ASP A 1 84 ? 13.504 8.293 -11.025 1.00 98.50 84 ASP A O 1
ATOM 690 N N . ASN A 1 85 ? 13.889 9.988 -9.610 1.00 98.56 85 ASN A N 1
ATOM 691 C CA . ASN A 1 85 ? 12.853 10.869 -10.154 1.00 98.56 85 ASN A CA 1
ATOM 692 C C . ASN A 1 85 ? 12.975 11.125 -11.671 1.00 98.56 85 ASN A C 1
ATOM 694 O O . ASN A 1 85 ? 11.962 11.423 -12.307 1.00 98.56 85 ASN A O 1
ATOM 698 N N . ASP A 1 86 ? 14.157 10.979 -12.277 1.00 97.88 86 ASP A N 1
ATOM 699 C CA . ASP A 1 86 ? 14.343 11.245 -13.706 1.00 97.88 86 ASP A CA 1
ATOM 700 C C . ASP A 1 86 ? 13.631 10.220 -14.601 1.00 97.88 86 ASP A C 1
ATOM 702 O O . ASP A 1 86 ? 13.292 10.554 -15.741 1.00 97.88 86 ASP A O 1
ATOM 706 N N . CYS A 1 87 ? 13.354 9.003 -14.106 1.00 97.31 87 CYS A N 1
ATOM 707 C CA . CYS A 1 87 ? 12.595 8.001 -14.865 1.00 97.31 87 CYS A CA 1
ATOM 708 C C . CYS A 1 87 ? 11.077 8.227 -14.843 1.00 97.31 87 CYS A C 1
ATOM 710 O O . CYS A 1 87 ? 10.362 7.598 -15.621 1.00 97.31 87 CYS A O 1
ATOM 712 N N . VAL A 1 88 ? 10.552 9.127 -14.002 1.00 98.00 88 VAL A N 1
ATOM 713 C CA . VAL A 1 88 ? 9.096 9.329 -13.853 1.00 98.00 88 VAL A CA 1
ATOM 714 C C . VAL A 1 88 ? 8.438 9.758 -15.167 1.00 98.00 88 VAL A C 1
ATOM 716 O O . VAL A 1 88 ? 7.340 9.309 -15.499 1.00 98.00 88 VAL A O 1
ATOM 719 N N . LYS A 1 89 ? 9.132 10.572 -15.970 1.00 97.00 89 LYS A N 1
ATOM 720 C CA . LYS A 1 89 ? 8.666 10.960 -17.313 1.00 97.00 89 LYS A CA 1
ATOM 721 C C . LYS A 1 89 ? 8.504 9.755 -18.246 1.00 97.00 89 LYS A C 1
ATOM 723 O O . LYS A 1 89 ? 7.601 9.753 -19.075 1.00 97.00 89 LYS A O 1
ATOM 728 N N . ASP A 1 90 ? 9.367 8.753 -18.097 1.00 97.88 90 ASP A N 1
ATOM 729 C CA . ASP A 1 90 ? 9.386 7.551 -18.920 1.00 97.88 90 ASP A CA 1
ATOM 730 C C . ASP A 1 90 ? 8.319 6.570 -18.419 1.00 97.88 90 ASP A C 1
ATOM 732 O O . ASP A 1 90 ? 7.549 6.049 -19.222 1.00 97.88 90 ASP A O 1
ATOM 736 N N . LEU A 1 91 ? 8.159 6.429 -17.096 1.00 97.81 91 LEU A N 1
ATOM 737 C CA . LEU A 1 91 ? 7.047 5.692 -16.481 1.00 97.81 91 LEU A CA 1
ATOM 738 C C . LEU A 1 91 ? 5.685 6.207 -16.967 1.00 97.81 91 LEU A C 1
ATOM 740 O O . LEU A 1 91 ? 4.827 5.403 -17.316 1.00 97.81 91 LEU A O 1
ATOM 744 N N . ASN A 1 92 ? 5.504 7.526 -17.088 1.00 96.88 92 ASN A N 1
ATOM 745 C CA . ASN A 1 92 ? 4.273 8.140 -17.609 1.00 96.88 92 ASN A CA 1
ATOM 746 C C . ASN A 1 92 ? 3.921 7.756 -19.055 1.00 96.88 92 ASN A C 1
ATOM 748 O O . ASN A 1 92 ? 2.785 7.966 -19.480 1.00 96.88 92 ASN A O 1
ATOM 752 N N . THR A 1 93 ? 4.861 7.213 -19.828 1.00 97.06 93 THR A N 1
ATOM 753 C CA . THR A 1 93 ? 4.564 6.717 -21.181 1.00 97.06 93 THR A CA 1
ATOM 754 C C . THR A 1 93 ? 3.880 5.347 -21.155 1.00 97.06 93 THR A C 1
ATOM 756 O O . THR A 1 93 ? 3.166 4.991 -22.092 1.00 97.06 93 THR A O 1
ATOM 759 N N . ILE A 1 94 ? 4.009 4.611 -20.048 1.00 97.31 94 ILE A N 1
ATOM 760 C CA . ILE A 1 94 ? 3.507 3.249 -19.864 1.00 97.31 94 ILE A CA 1
ATOM 761 C C . ILE A 1 94 ? 2.071 3.291 -19.314 1.00 97.31 94 ILE A C 1
ATOM 763 O O . ILE A 1 94 ? 1.761 2.835 -18.215 1.00 97.31 94 ILE A O 1
ATOM 767 N N . THR A 1 95 ? 1.164 3.882 -20.089 1.00 96.81 95 THR A N 1
ATOM 768 C CA . THR A 1 95 ? -0.221 4.175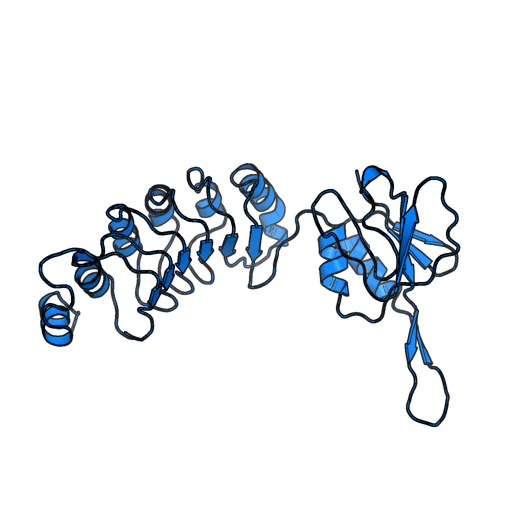 -19.661 1.00 96.81 95 THR A CA 1
ATOM 769 C C . THR A 1 95 ? -1.090 2.941 -19.385 1.00 96.81 95 THR A C 1
ATOM 771 O O . THR A 1 95 ? -2.170 3.072 -18.810 1.00 96.81 95 THR A O 1
ATOM 774 N N . SER A 1 96 ? -0.618 1.745 -19.749 1.00 97.69 96 SER A N 1
ATOM 775 C CA . SER A 1 96 ? -1.253 0.459 -19.445 1.00 97.69 96 SER A CA 1
ATOM 776 C C . SER A 1 96 ? -1.007 -0.049 -18.019 1.00 97.69 96 SER A C 1
ATOM 778 O O . SER A 1 96 ? -1.581 -1.074 -17.658 1.00 97.69 96 SER A O 1
ATOM 780 N N . LEU A 1 97 ? -0.145 0.607 -17.229 1.00 98.31 97 LEU A N 1
ATOM 781 C CA . LEU A 1 97 ? 0.198 0.147 -15.882 1.00 98.31 97 LEU A CA 1
ATOM 782 C C . LEU A 1 97 ? -1.025 0.128 -14.960 1.00 98.31 97 LEU A C 1
ATOM 784 O O . LEU A 1 97 ? -1.687 1.143 -14.759 1.00 98.31 97 LEU A O 1
ATOM 788 N N . GLU A 1 98 ? -1.252 -1.024 -14.338 1.00 98.69 98 GLU A N 1
ATOM 789 C CA . GLU A 1 98 ? -2.203 -1.245 -13.252 1.00 98.69 98 GLU A CA 1
ATOM 790 C C . GLU A 1 98 ? -1.493 -1.421 -11.900 1.00 98.69 98 GLU A C 1
ATOM 792 O O . GLU A 1 98 ? -2.047 -1.026 -10.874 1.00 98.69 98 GLU A O 1
ATOM 797 N N . LEU A 1 99 ? -0.263 -1.948 -11.885 1.00 98.81 99 LEU A N 1
ATOM 798 C CA . LEU A 1 99 ? 0.557 -2.089 -10.678 1.00 98.81 99 LEU A CA 1
ATOM 799 C C . LEU A 1 99 ? 1.973 -1.564 -10.908 1.00 98.81 99 LEU A C 1
ATOM 801 O O . LEU A 1 99 ? 2.650 -1.962 -11.857 1.00 98.81 99 LEU A O 1
ATOM 805 N N . LEU A 1 100 ? 2.443 -0.718 -9.992 1.00 98.81 100 LEU A N 1
ATOM 806 C CA . LEU A 1 100 ? 3.801 -0.186 -9.994 1.00 98.81 100 LEU A CA 1
ATOM 807 C C . LEU A 1 100 ? 4.436 -0.333 -8.608 1.00 98.81 100 LEU A C 1
ATOM 809 O O . LEU A 1 100 ? 3.951 0.225 -7.623 1.00 98.81 100 LEU A O 1
ATOM 813 N N . HIS A 1 101 ? 5.540 -1.075 -8.530 1.00 98.75 101 HIS A N 1
ATOM 814 C CA . HIS A 1 101 ? 6.246 -1.340 -7.278 1.00 98.75 101 HIS A CA 1
ATOM 815 C C . HIS A 1 101 ? 7.635 -0.690 -7.277 1.00 98.75 101 HIS A C 1
ATOM 817 O O . HIS A 1 101 ? 8.551 -1.153 -7.943 1.00 98.75 101 HIS A O 1
ATOM 823 N N . LEU A 1 102 ? 7.783 0.375 -6.485 1.00 98.69 102 LEU A N 1
ATOM 824 C CA . LEU A 1 102 ? 8.950 1.265 -6.386 1.00 98.69 102 LEU A CA 1
ATOM 825 C C . LEU A 1 102 ? 9.584 1.262 -4.988 1.00 98.69 102 LEU A C 1
ATOM 827 O O . LEU A 1 102 ? 10.298 2.193 -4.607 1.00 98.69 102 LEU A O 1
ATOM 831 N N . LYS A 1 103 ? 9.294 0.251 -4.167 1.00 98.31 103 LYS A N 1
ATOM 832 C CA . LYS A 1 103 ? 9.856 0.178 -2.816 1.00 98.31 103 LYS A CA 1
ATOM 833 C C . LYS A 1 103 ? 11.379 0.103 -2.870 1.00 98.31 103 LYS A C 1
ATOM 835 O O . LYS A 1 103 ? 11.940 -0.621 -3.681 1.00 98.31 103 LYS A O 1
ATOM 840 N N . ASN A 1 104 ? 12.044 0.783 -1.945 1.00 97.50 104 ASN A N 1
ATOM 841 C CA . ASN A 1 104 ? 13.506 0.822 -1.847 1.00 97.50 104 ASN A CA 1
ATOM 842 C C . ASN A 1 104 ? 14.189 1.314 -3.141 1.00 97.50 104 ASN A C 1
ATOM 844 O O . ASN A 1 104 ? 15.262 0.832 -3.484 1.00 97.50 104 ASN A O 1
ATOM 848 N N . THR A 1 105 ? 13.553 2.240 -3.860 1.00 98.25 105 THR A N 1
ATOM 849 C CA . THR A 1 105 ? 14.169 2.997 -4.961 1.00 98.25 105 THR A CA 1
ATOM 850 C C . THR A 1 105 ? 14.527 4.407 -4.483 1.00 98.25 105 THR A C 1
ATOM 852 O O . THR A 1 105 ? 14.205 4.778 -3.352 1.00 98.25 105 THR A O 1
ATOM 855 N N . ASN A 1 106 ? 15.158 5.211 -5.340 1.00 98.19 106 ASN A N 1
ATOM 856 C CA . ASN A 1 106 ? 15.458 6.618 -5.060 1.00 98.19 106 ASN A CA 1
ATOM 857 C C . ASN A 1 106 ? 14.359 7.574 -5.564 1.00 98.19 106 ASN A C 1
ATOM 859 O O . ASN A 1 106 ? 14.568 8.787 -5.596 1.00 98.19 106 ASN A O 1
ATOM 863 N N . ILE A 1 107 ? 13.195 7.053 -5.975 1.00 98.50 107 ILE A N 1
ATOM 864 C CA . ILE A 1 107 ? 12.044 7.883 -6.343 1.00 98.50 107 ILE A CA 1
ATOM 865 C C . ILE A 1 107 ? 11.417 8.444 -5.067 1.00 98.50 107 ILE A C 1
ATOM 867 O O . ILE A 1 107 ? 10.992 7.701 -4.181 1.00 98.50 107 ILE A O 1
ATOM 871 N N . THR A 1 108 ? 11.349 9.768 -4.974 1.00 98.12 108 THR A N 1
ATOM 872 C CA . THR A 1 108 ? 10.781 10.466 -3.818 1.00 98.12 108 THR A CA 1
ATOM 873 C C . THR A 1 108 ? 9.292 10.725 -4.005 1.00 98.12 108 THR A C 1
ATOM 875 O O . THR A 1 108 ? 8.769 10.680 -5.118 1.00 98.12 108 THR A O 1
ATOM 878 N N . ILE A 1 109 ? 8.600 11.084 -2.919 1.00 98.00 109 ILE A N 1
ATOM 879 C CA . ILE A 1 109 ? 7.199 11.519 -2.995 1.00 98.00 109 ILE A CA 1
ATOM 880 C C . ILE A 1 109 ? 7.008 12.700 -3.964 1.00 98.00 109 ILE A C 1
ATOM 882 O O . ILE A 1 109 ? 6.003 12.745 -4.662 1.00 98.00 109 ILE A O 1
ATOM 886 N N . ASP A 1 110 ? 7.985 13.608 -4.074 1.00 97.81 110 ASP A N 1
ATOM 887 C CA . ASP A 1 110 ? 7.948 14.700 -5.056 1.00 97.81 110 ASP A CA 1
ATOM 888 C C . ASP A 1 110 ? 8.023 14.182 -6.494 1.00 97.81 110 ASP A C 1
ATOM 890 O O . ASP A 1 110 ? 7.308 14.677 -7.358 1.00 97.81 110 ASP A O 1
ATOM 894 N N . GLY A 1 111 ? 8.831 13.148 -6.746 1.00 98.19 111 GLY A N 1
ATOM 895 C CA . GLY A 1 111 ? 8.837 12.453 -8.031 1.00 98.19 111 GLY A CA 1
ATOM 896 C C . GLY A 1 111 ? 7.483 11.821 -8.343 1.00 98.19 111 GLY A C 1
ATOM 897 O O . GLY A 1 111 ? 6.963 11.997 -9.441 1.00 98.19 111 GLY A O 1
ATOM 898 N N . LEU A 1 112 ? 6.869 11.143 -7.369 1.00 98.44 112 LEU A N 1
ATOM 899 C CA . LEU A 1 112 ? 5.565 10.491 -7.547 1.00 98.44 112 LEU A CA 1
ATOM 900 C C . LEU A 1 112 ? 4.441 11.477 -7.893 1.00 98.44 112 LEU A C 1
ATOM 902 O O . LEU A 1 112 ? 3.540 11.114 -8.643 1.00 98.44 112 LEU A O 1
ATOM 906 N N . LEU A 1 113 ? 4.507 12.729 -7.424 1.00 98.19 113 LEU A N 1
ATOM 907 C CA . LEU A 1 113 ? 3.541 13.779 -7.786 1.00 98.19 113 LEU A CA 1
ATOM 908 C C . LEU A 1 113 ? 3.546 14.137 -9.281 1.00 98.19 113 LEU A C 1
ATOM 910 O O . LEU A 1 113 ? 2.646 14.834 -9.746 1.00 98.19 113 LEU A O 1
ATOM 914 N N . HIS A 1 114 ? 4.525 13.651 -10.045 1.00 98.06 114 HIS A N 1
ATOM 915 C CA . HIS A 1 114 ? 4.562 13.796 -11.495 1.00 98.06 114 HIS A CA 1
ATOM 916 C C . HIS A 1 114 ? 3.953 12.604 -12.254 1.00 98.06 114 HIS A C 1
ATOM 918 O O . HIS A 1 114 ? 3.911 12.661 -13.480 1.00 98.06 114 HIS A O 1
ATOM 924 N N . LEU A 1 115 ? 3.454 11.552 -11.588 1.00 96.94 115 LEU A N 1
ATOM 925 C CA . LEU A 1 115 ? 2.790 10.396 -12.221 1.00 96.94 115 LEU A CA 1
ATOM 926 C C . LEU A 1 115 ? 1.340 10.712 -12.643 1.00 96.94 115 LEU A C 1
ATOM 928 O O . LEU A 1 115 ? 0.387 10.127 -12.136 1.00 96.94 115 LEU A O 1
ATOM 932 N N . ASP A 1 116 ? 1.158 11.656 -13.566 1.00 94.62 116 ASP A N 1
ATOM 933 C CA . ASP A 1 116 ? -0.155 12.191 -13.953 1.00 94.62 116 ASP A CA 1
ATOM 934 C C . ASP A 1 116 ? -0.812 11.488 -15.156 1.00 94.62 116 ASP A C 1
ATOM 936 O O . ASP A 1 116 ? -1.961 11.784 -15.492 1.00 94.62 116 ASP A O 1
ATOM 940 N N . LYS A 1 117 ? -0.104 10.573 -15.836 1.00 97.06 117 LYS A N 1
ATOM 941 C CA . LYS A 1 117 ? -0.626 9.861 -17.022 1.00 97.06 117 LYS A CA 1
ATOM 942 C C . LYS A 1 117 ? -1.146 8.457 -16.732 1.00 97.06 117 LYS A C 1
ATOM 944 O O . LYS A 1 117 ? -1.852 7.891 -17.569 1.00 97.06 117 LYS A O 1
ATOM 949 N N . LEU A 1 118 ? -0.843 7.897 -15.562 1.00 96.88 118 LEU A N 1
ATOM 950 C CA . LEU A 1 118 ? -1.151 6.507 -15.211 1.00 96.88 118 LEU A CA 1
ATOM 951 C C . LEU A 1 118 ? -2.595 6.330 -14.712 1.00 96.88 118 LEU A C 1
ATOM 953 O O . LEU A 1 118 ? -2.853 5.883 -13.599 1.00 96.88 118 LEU A O 1
ATOM 957 N N . THR A 1 119 ? -3.562 6.680 -15.559 1.00 95.25 119 THR A N 1
ATOM 958 C CA . THR A 1 119 ? -5.004 6.660 -15.235 1.00 95.25 119 THR A CA 1
ATOM 959 C C . THR A 1 119 ? -5.590 5.262 -15.002 1.00 95.25 119 THR A C 1
ATOM 961 O O . THR A 1 119 ? -6.688 5.144 -14.464 1.00 95.25 119 THR A O 1
ATOM 964 N N . LEU A 1 120 ? -4.868 4.204 -15.386 1.00 97.44 120 LEU A N 1
ATOM 965 C CA . LEU A 1 120 ? -5.240 2.812 -15.117 1.00 97.44 120 LEU A CA 1
ATOM 966 C C . LEU A 1 120 ? -4.549 2.234 -13.876 1.00 97.44 120 LEU A C 1
ATOM 968 O O . LEU A 1 120 ? -4.848 1.099 -13.505 1.00 97.44 120 LEU A O 1
ATOM 972 N N . LEU A 1 121 ? -3.670 2.998 -13.213 1.00 98.50 121 LEU A N 1
ATOM 973 C CA . LEU A 1 121 ? -2.929 2.514 -12.054 1.00 98.50 121 LEU A CA 1
ATOM 974 C C . LEU A 1 121 ? -3.887 2.264 -10.891 1.00 98.50 121 LEU A C 1
ATOM 976 O O . LEU A 1 121 ? -4.592 3.174 -10.451 1.00 98.50 121 LEU A O 1
ATOM 980 N N . LYS A 1 122 ? -3.903 1.020 -10.417 1.00 98.44 122 LYS A N 1
ATOM 981 C CA . LYS A 1 122 ? -4.726 0.535 -9.305 1.00 98.44 122 LYS A CA 1
ATOM 982 C C . LYS A 1 122 ? -3.910 0.398 -8.034 1.00 98.44 122 LYS A C 1
ATOM 984 O O . LYS A 1 122 ? -4.443 0.595 -6.952 1.00 98.44 122 LYS A O 1
ATOM 989 N N . THR A 1 123 ? -2.626 0.065 -8.141 1.00 98.75 123 THR A N 1
ATOM 990 C CA . THR A 1 123 ? -1.766 -0.113 -6.971 1.00 98.75 123 THR A CA 1
ATOM 991 C C . THR A 1 123 ? -0.400 0.515 -7.191 1.00 98.75 123 THR A C 1
ATOM 993 O O . THR A 1 123 ? 0.336 0.144 -8.106 1.00 98.75 123 THR A O 1
ATOM 996 N N . LEU A 1 124 ? -0.037 1.429 -6.295 1.00 98.81 124 LEU A N 1
ATOM 997 C CA . LEU A 1 124 ? 1.283 2.041 -6.224 1.00 98.81 124 LEU A CA 1
ATOM 998 C C . LEU A 1 124 ? 1.941 1.651 -4.902 1.00 98.81 124 LEU A C 1
ATOM 1000 O O . LEU A 1 124 ? 1.440 1.968 -3.822 1.00 98.81 124 LEU A O 1
ATOM 1004 N N . MET A 1 125 ? 3.082 0.970 -4.982 1.00 98.81 125 MET A N 1
ATOM 1005 C CA . MET A 1 125 ? 3.842 0.553 -3.807 1.00 98.81 125 MET A CA 1
ATOM 1006 C C . MET A 1 125 ? 5.157 1.322 -3.728 1.00 98.81 125 MET A C 1
ATOM 1008 O O . MET A 1 125 ? 5.939 1.281 -4.672 1.00 98.81 125 MET A O 1
ATOM 1012 N N . PHE A 1 126 ? 5.455 1.971 -2.606 1.00 98.62 126 PHE A N 1
ATOM 1013 C CA . PHE A 1 126 ? 6.689 2.748 -2.441 1.00 98.62 126 PHE A CA 1
ATOM 1014 C C . PHE A 1 126 ? 7.160 2.772 -0.983 1.00 98.62 126 PHE A C 1
ATOM 1016 O O . PHE A 1 126 ? 6.479 2.279 -0.078 1.00 98.62 126 PHE A O 1
ATOM 1023 N N . SER A 1 127 ? 8.370 3.283 -0.764 1.00 97.50 127 SER A N 1
ATOM 1024 C CA . SER A 1 127 ? 8.931 3.460 0.577 1.00 97.50 127 SER A CA 1
ATOM 1025 C C . SER A 1 127 ? 8.825 4.922 1.002 1.00 97.50 127 SER A C 1
ATOM 1027 O O . SER A 1 127 ? 8.987 5.823 0.184 1.00 97.50 127 SER A O 1
ATOM 1029 N N . ALA A 1 128 ? 8.579 5.151 2.286 1.00 96.31 128 ALA A N 1
ATOM 1030 C CA . ALA A 1 128 ? 8.649 6.470 2.903 1.00 96.31 128 ALA A CA 1
ATOM 1031 C C . ALA A 1 128 ? 9.420 6.351 4.218 1.00 96.31 128 ALA A C 1
ATOM 1033 O O . ALA A 1 128 ? 9.202 5.395 4.960 1.00 96.31 128 ALA A O 1
ATOM 1034 N N . GLU A 1 129 ? 10.314 7.299 4.496 1.00 93.19 129 GLU A N 1
ATOM 1035 C CA . GLU A 1 129 ? 11.048 7.333 5.767 1.00 93.19 129 GLU A CA 1
ATOM 1036 C C . GLU A 1 129 ? 10.082 7.547 6.935 1.00 93.19 129 GLU A C 1
ATOM 1038 O O . GLU A 1 129 ? 10.032 6.738 7.858 1.00 93.19 129 GLU A O 1
ATOM 1043 N N . ASP A 1 130 ? 9.247 8.580 6.823 1.00 93.94 130 ASP A N 1
ATOM 1044 C CA . ASP A 1 130 ? 8.181 8.877 7.768 1.00 93.94 130 ASP A CA 1
ATOM 1045 C C . ASP A 1 130 ? 6.913 9.293 7.011 1.00 93.94 130 ASP A C 1
ATOM 1047 O O . ASP A 1 130 ? 6.879 10.305 6.305 1.00 93.94 130 ASP A O 1
ATOM 1051 N N . VAL A 1 131 ? 5.858 8.494 7.167 1.00 92.50 131 VAL A N 1
ATOM 1052 C CA . VAL A 1 131 ? 4.556 8.708 6.526 1.00 92.50 131 VAL A CA 1
ATOM 1053 C C . VAL A 1 131 ? 3.885 9.984 7.033 1.00 92.50 131 VAL A C 1
ATOM 1055 O O . VAL A 1 131 ? 3.203 10.662 6.262 1.00 92.50 131 VAL A O 1
ATOM 1058 N N . ASP A 1 132 ? 4.094 10.346 8.298 1.00 89.25 132 ASP A N 1
ATOM 1059 C CA . ASP A 1 132 ? 3.459 11.518 8.891 1.00 89.25 132 ASP A CA 1
ATOM 1060 C C . ASP A 1 132 ? 4.000 12.820 8.289 1.00 89.25 132 ASP A C 1
ATOM 1062 O O . ASP A 1 132 ? 3.240 13.772 8.105 1.00 89.25 132 ASP A O 1
ATOM 1066 N N . THR A 1 133 ? 5.269 12.835 7.869 1.00 94.69 133 THR A N 1
ATOM 1067 C CA . THR A 1 133 ? 5.904 14.003 7.229 1.00 94.69 133 THR A CA 1
ATOM 1068 C C . THR A 1 133 ? 5.417 14.278 5.804 1.00 94.69 133 THR A C 1
ATOM 1070 O O . THR A 1 133 ? 5.596 15.387 5.298 1.00 94.69 133 THR A O 1
ATOM 1073 N N . ILE A 1 134 ? 4.785 13.298 5.146 1.00 95.94 134 ILE A N 1
ATOM 1074 C CA . ILE A 1 134 ? 4.372 13.393 3.736 1.00 95.94 134 ILE A CA 1
ATOM 1075 C C . ILE A 1 134 ? 2.851 13.407 3.531 1.00 95.94 134 ILE A C 1
ATOM 1077 O O . ILE A 1 134 ? 2.409 13.387 2.384 1.00 95.94 134 ILE A O 1
ATOM 1081 N N . LYS A 1 135 ? 2.043 13.481 4.598 1.00 93.94 135 LYS A N 1
ATOM 1082 C CA . LYS A 1 135 ? 0.563 13.442 4.546 1.00 93.94 135 LYS A CA 1
ATOM 1083 C C . LYS A 1 135 ? -0.049 14.377 3.496 1.00 93.94 135 LYS A C 1
ATOM 1085 O O . LYS A 1 135 ? -0.860 13.937 2.686 1.00 93.94 135 LYS A O 1
ATOM 1090 N N . GLU A 1 136 ? 0.394 15.633 3.447 1.00 96.19 136 GLU A N 1
ATOM 1091 C CA . GLU A 1 136 ? -0.111 16.613 2.472 1.00 96.19 136 GLU A CA 1
ATOM 1092 C C . GLU A 1 136 ? 0.191 16.207 1.023 1.00 96.19 136 GLU A C 1
ATOM 1094 O O . GLU A 1 136 ? -0.652 16.333 0.134 1.00 96.19 136 GLU A O 1
ATOM 1099 N N . LYS A 1 137 ? 1.383 15.654 0.776 1.00 98.12 137 LYS A N 1
ATOM 1100 C CA . LYS A 1 137 ? 1.762 15.160 -0.552 1.00 98.12 137 LYS A CA 1
ATOM 1101 C C . LYS A 1 137 ? 1.038 13.859 -0.900 1.00 98.12 137 LYS A C 1
ATOM 1103 O O . LYS A 1 137 ? 0.701 13.657 -2.060 1.00 98.12 137 LYS A O 1
ATOM 1108 N N . LEU A 1 138 ? 0.737 13.002 0.078 1.00 97.50 138 LEU A N 1
ATOM 1109 C CA . LEU A 1 138 ? -0.110 11.825 -0.140 1.00 97.50 138 LEU A CA 1
ATOM 1110 C C . LEU A 1 138 ? -1.516 12.231 -0.582 1.00 97.50 138 LEU A C 1
ATOM 1112 O O . LEU A 1 138 ? -2.059 11.609 -1.491 1.00 97.50 138 LEU A O 1
ATOM 1116 N N . LEU A 1 139 ? -2.084 13.291 0.002 1.00 96.50 139 LEU A N 1
ATOM 1117 C CA . LEU A 1 139 ? -3.384 13.814 -0.419 1.00 96.50 139 LEU A CA 1
ATOM 1118 C C . LEU A 1 139 ? -3.332 14.375 -1.849 1.00 96.50 139 LEU A C 1
ATOM 1120 O O . LEU A 1 139 ? -4.218 14.099 -2.655 1.00 96.50 139 LEU A O 1
ATOM 1124 N N . GLN A 1 140 ? -2.268 15.104 -2.200 1.00 98.00 140 GLN A N 1
ATOM 1125 C CA . GLN A 1 140 ? -2.041 15.556 -3.578 1.00 98.00 140 GLN A CA 1
ATOM 1126 C C . GLN A 1 140 ? -1.919 14.377 -4.554 1.00 98.00 140 GLN A C 1
ATOM 1128 O O . GLN A 1 140 ? -2.553 14.389 -5.609 1.00 98.00 140 GLN A O 1
ATOM 1133 N N . LEU A 1 141 ? -1.167 13.338 -4.186 1.00 97.94 141 LEU A N 1
ATOM 1134 C CA . LEU A 1 141 ? -1.001 12.136 -4.999 1.00 97.94 141 LEU A CA 1
ATOM 1135 C C . LEU A 1 141 ? -2.316 11.360 -5.145 1.00 97.94 141 LEU A C 1
ATOM 1137 O O . LEU A 1 141 ? -2.619 10.877 -6.232 1.00 97.94 141 LEU A O 1
ATOM 1141 N N . LYS A 1 142 ? -3.137 11.283 -4.090 1.00 96.44 142 LYS A N 1
ATOM 1142 C CA . LYS A 1 142 ? -4.475 10.680 -4.156 1.00 96.44 142 LYS A CA 1
ATOM 1143 C C . LYS A 1 142 ? -5.399 11.454 -5.087 1.00 96.44 142 LYS A C 1
ATOM 1145 O O . LYS A 1 142 ? -6.134 10.837 -5.842 1.00 96.44 142 LYS A O 1
ATOM 1150 N N . ASN A 1 143 ? -5.334 12.784 -5.095 1.00 96.31 143 ASN A N 1
ATOM 1151 C CA . ASN A 1 143 ? -6.097 13.590 -6.051 1.00 96.31 143 ASN A CA 1
ATOM 1152 C C . ASN A 1 143 ? -5.636 13.367 -7.500 1.00 96.31 143 ASN A C 1
ATOM 1154 O O . ASN A 1 143 ? -6.452 13.440 -8.417 1.00 96.31 143 ASN A O 1
ATOM 1158 N N . LEU A 1 144 ? -4.344 13.095 -7.705 1.00 96.81 144 LEU A N 1
ATOM 1159 C CA . LEU A 1 144 ? -3.778 12.783 -9.017 1.00 96.81 144 LEU A CA 1
ATOM 1160 C C . LEU A 1 144 ? -4.188 11.388 -9.512 1.00 96.81 144 LEU A C 1
ATOM 1162 O O . LEU A 1 144 ? -4.475 11.205 -10.692 1.00 96.81 144 LEU A O 1
ATOM 1166 N N . LEU A 1 145 ? -4.225 10.418 -8.597 1.00 96.81 145 LEU A N 1
ATOM 1167 C CA . LEU A 1 145 ? -4.514 9.008 -8.852 1.00 96.81 145 LEU A CA 1
ATOM 1168 C C . LEU A 1 145 ? -5.687 8.539 -7.967 1.00 96.81 145 LEU A C 1
ATOM 1170 O O . LEU A 1 145 ? -5.495 7.714 -7.068 1.00 96.81 145 LEU A O 1
ATOM 1174 N N . PRO A 1 146 ? -6.913 9.055 -8.187 1.00 94.44 146 PRO A N 1
ATOM 1175 C CA . PRO A 1 146 ? -8.045 8.855 -7.277 1.00 94.44 146 PRO A CA 1
ATOM 1176 C C . PRO A 1 146 ? -8.461 7.392 -7.133 1.00 94.44 146 PRO A C 1
ATOM 1178 O O . PRO A 1 146 ? -8.882 6.978 -6.055 1.00 94.44 146 PRO A O 1
ATOM 1181 N N . GLN A 1 147 ? -8.290 6.591 -8.180 1.00 92.50 147 GLN A N 1
ATOM 1182 C CA . GLN A 1 147 ? -8.595 5.161 -8.199 1.00 92.50 147 GLN A CA 1
ATOM 1183 C C . GLN A 1 147 ? -7.478 4.271 -7.635 1.00 92.50 147 GLN A C 1
ATOM 1185 O O . GLN A 1 147 ? -7.673 3.065 -7.524 1.00 92.50 147 GLN A O 1
ATOM 1190 N N . CYS A 1 148 ? -6.302 4.832 -7.339 1.00 96.31 148 CYS A N 1
ATOM 1191 C CA . CYS A 1 148 ? -5.145 4.049 -6.932 1.00 96.31 148 CYS A CA 1
ATOM 1192 C C . CYS A 1 148 ? -5.122 3.833 -5.414 1.00 96.31 148 CYS A C 1
ATOM 1194 O O . CYS A 1 148 ? -5.313 4.768 -4.624 1.00 96.31 148 CYS A O 1
ATOM 1196 N N . ASP A 1 149 ? -4.812 2.600 -5.032 1.00 96.75 149 ASP A N 1
ATOM 1197 C CA . ASP A 1 149 ? -4.462 2.191 -3.681 1.00 96.75 149 ASP A CA 1
ATOM 1198 C C . ASP A 1 149 ? -2.963 2.364 -3.456 1.00 96.75 149 ASP A C 1
ATOM 1200 O O . ASP A 1 149 ? -2.140 2.061 -4.330 1.00 96.75 149 ASP A O 1
ATOM 1204 N N . PHE A 1 150 ? -2.594 2.839 -2.267 1.00 98.06 150 PHE A N 1
ATOM 1205 C CA . PHE A 1 150 ? -1.200 3.052 -1.894 1.00 98.06 150 PHE A CA 1
ATOM 1206 C C . PHE A 1 150 ? -0.751 1.997 -0.889 1.00 98.06 150 PHE A C 1
ATOM 1208 O O . PHE A 1 150 ? -1.393 1.777 0.138 1.00 98.06 150 PHE A O 1
ATOM 1215 N N . VAL A 1 151 ? 0.389 1.363 -1.166 1.00 98.31 151 VAL A N 1
ATOM 1216 C CA . VAL A 1 151 ? 1.062 0.458 -0.228 1.00 98.31 151 VAL A CA 1
ATOM 1217 C C . VAL A 1 151 ? 2.410 1.055 0.143 1.00 98.31 151 VAL A C 1
ATOM 1219 O O . VAL A 1 151 ? 3.361 1.029 -0.638 1.00 98.31 151 VAL A O 1
ATOM 1222 N N . ILE A 1 152 ? 2.511 1.566 1.364 1.00 97.56 152 ILE A N 1
ATOM 1223 C CA . ILE A 1 152 ? 3.703 2.254 1.856 1.00 97.56 152 ILE A CA 1
ATOM 1224 C C . ILE A 1 152 ? 4.414 1.343 2.851 1.00 97.56 152 ILE A C 1
ATOM 1226 O O . ILE A 1 152 ? 3.800 0.819 3.779 1.00 97.56 152 ILE A O 1
ATOM 1230 N N . ASN A 1 153 ? 5.711 1.093 2.651 1.00 96.06 153 ASN A N 1
ATOM 1231 C CA . ASN A 1 153 ? 6.508 0.226 3.535 1.00 96.06 153 ASN A CA 1
ATOM 1232 C C . ASN A 1 153 ? 5.883 -1.174 3.752 1.00 96.06 153 ASN A C 1
ATOM 1234 O O . ASN A 1 153 ? 5.958 -1.754 4.836 1.00 96.06 153 ASN A O 1
ATOM 1238 N N . SER A 1 154 ? 5.295 -1.750 2.693 1.00 94.06 154 SER A N 1
ATOM 1239 C CA . SER A 1 154 ? 4.569 -3.042 2.702 1.00 94.06 154 SER A CA 1
ATOM 1240 C C . SER A 1 154 ? 3.215 -3.049 3.419 1.00 94.06 154 SER A C 1
ATOM 1242 O O . SER A 1 154 ? 2.656 -4.127 3.608 1.00 94.06 154 SER A O 1
ATOM 1244 N N . LYS A 1 155 ? 2.687 -1.897 3.833 1.00 93.56 155 LYS A N 1
ATOM 1245 C CA . LYS A 1 155 ? 1.383 -1.797 4.493 1.00 93.56 155 LYS A CA 1
ATOM 1246 C C . LYS A 1 155 ? 0.425 -0.977 3.626 1.00 93.56 155 LYS A C 1
ATOM 1248 O O . LYS A 1 155 ? 0.853 0.050 3.099 1.00 93.56 155 LYS A O 1
ATOM 1253 N N . PRO A 1 156 ? -0.839 -1.400 3.459 1.00 94.94 156 PRO A N 1
ATOM 1254 C CA . PRO A 1 156 ? -1.858 -0.545 2.863 1.00 94.94 156 PRO A CA 1
ATOM 1255 C C . PRO A 1 156 ? -1.938 0.786 3.617 1.00 94.94 156 PRO A C 1
ATOM 1257 O O . PRO A 1 156 ? -1.843 0.809 4.847 1.00 94.94 156 PRO A O 1
ATOM 1260 N N . TYR A 1 157 ? -2.084 1.882 2.881 1.00 94.62 157 TYR A N 1
ATOM 1261 C CA . TYR A 1 157 ? -2.304 3.206 3.439 1.00 94.62 157 TYR A CA 1
ATOM 1262 C C . TYR A 1 157 ? -3.748 3.633 3.186 1.00 94.62 157 TYR A C 1
ATOM 1264 O O . TYR A 1 157 ? -4.163 3.779 2.038 1.00 94.62 157 TYR A O 1
ATOM 1272 N N . TYR A 1 158 ? -4.491 3.857 4.268 1.00 92.31 158 TYR A N 1
ATOM 1273 C CA . TYR A 1 158 ? -5.868 4.340 4.221 1.00 92.31 158 TYR A CA 1
ATOM 1274 C C . TYR A 1 158 ? -5.896 5.843 4.489 1.00 92.31 158 TYR A C 1
ATOM 1276 O O . TYR A 1 158 ? -5.245 6.322 5.417 1.00 92.31 158 TYR A O 1
ATOM 1284 N N . PHE A 1 159 ? -6.644 6.588 3.677 1.00 90.31 159 PHE A N 1
ATOM 1285 C CA . PHE A 1 159 ? -6.844 8.026 3.880 1.00 90.31 159 PHE A CA 1
ATOM 1286 C C . PHE A 1 159 ? -7.913 8.313 4.935 1.00 90.31 159 PHE A C 1
ATOM 1288 O O . PHE A 1 159 ? -7.818 9.313 5.642 1.00 90.31 159 PHE A O 1
ATOM 1295 N N . ASP A 1 160 ? -8.900 7.424 5.058 1.00 90.00 160 ASP A N 1
ATOM 1296 C CA . ASP A 1 160 ? -9.899 7.478 6.117 1.00 90.00 160 ASP A CA 1
ATOM 1297 C C . ASP A 1 160 ? -9.234 7.100 7.457 1.00 90.00 160 ASP A C 1
ATOM 1299 O O . ASP A 1 160 ? -8.705 5.988 7.592 1.00 90.00 160 ASP A O 1
ATOM 1303 N N . PRO A 1 161 ? -9.215 8.003 8.454 1.00 91.62 161 PRO A N 1
ATOM 1304 C CA . PRO A 1 161 ? -8.602 7.713 9.741 1.00 91.62 161 PRO A CA 1
ATOM 1305 C C . PRO A 1 161 ? -9.309 6.559 10.467 1.00 91.62 161 PRO A C 1
ATOM 1307 O O . PRO A 1 161 ? -8.634 5.767 11.123 1.00 91.62 161 PRO A O 1
ATOM 1310 N N . VAL A 1 162 ? -10.622 6.378 10.295 1.00 93.06 162 VAL A N 1
ATOM 1311 C CA . VAL A 1 162 ? -11.363 5.260 10.899 1.00 93.06 162 VAL A CA 1
ATOM 1312 C C . VAL A 1 162 ? -10.931 3.928 10.281 1.00 93.06 162 VAL A C 1
ATOM 1314 O O . VAL A 1 162 ? -10.721 2.959 11.006 1.00 93.06 162 VAL A O 1
ATOM 1317 N N . GLU A 1 163 ? -10.693 3.867 8.968 1.00 92.69 163 GLU A N 1
ATOM 1318 C CA . GLU A 1 163 ? -10.115 2.666 8.341 1.00 92.69 163 GLU A CA 1
ATOM 1319 C C . GLU A 1 163 ? -8.697 2.378 8.841 1.00 92.69 163 GLU A C 1
ATOM 1321 O O . GLU A 1 163 ? -8.353 1.219 9.087 1.00 92.69 163 GLU A O 1
ATOM 1326 N N . ARG A 1 164 ? -7.875 3.420 9.045 1.00 92.50 164 ARG A N 1
ATOM 1327 C CA . ARG A 1 164 ? -6.543 3.260 9.654 1.00 92.50 164 ARG A CA 1
ATOM 1328 C C . ARG A 1 164 ? -6.641 2.677 11.058 1.00 92.50 164 ARG A C 1
ATOM 1330 O O . ARG A 1 164 ? -5.860 1.781 11.375 1.00 92.50 164 ARG A O 1
ATOM 1337 N N . PHE A 1 165 ? -7.585 3.164 11.865 1.00 95.12 165 PHE A N 1
ATOM 1338 C CA . PHE A 1 165 ? -7.858 2.638 13.199 1.00 95.12 165 PHE A CA 1
ATOM 1339 C C . PHE A 1 165 ? -8.226 1.156 13.122 1.00 95.12 165 PHE A C 1
ATOM 1341 O O . PHE A 1 165 ? -7.506 0.329 13.675 1.00 95.12 165 PHE A O 1
ATOM 1348 N N . ILE A 1 166 ? -9.261 0.808 12.349 1.00 94.69 166 ILE A N 1
ATOM 1349 C CA . ILE A 1 166 ? -9.730 -0.575 12.171 1.00 94.69 166 ILE A CA 1
ATOM 1350 C C . ILE A 1 166 ? -8.583 -1.487 11.735 1.00 94.69 166 ILE A C 1
ATOM 1352 O O . ILE A 1 166 ? -8.389 -2.563 12.296 1.00 94.69 166 ILE A O 1
ATOM 1356 N N . TYR A 1 167 ? -7.781 -1.055 10.761 1.00 93.81 167 TYR A N 1
ATOM 1357 C CA . TYR A 1 167 ? -6.646 -1.838 10.290 1.00 93.81 167 TYR A CA 1
ATOM 1358 C C . TYR A 1 167 ? -5.568 -2.033 11.365 1.00 93.81 167 TYR A C 1
ATOM 1360 O O . TYR A 1 167 ? -4.977 -3.114 11.437 1.00 93.81 167 TYR A O 1
ATOM 1368 N N . ALA A 1 168 ? -5.289 -1.010 12.177 1.00 93.56 168 ALA A N 1
ATOM 1369 C CA . ALA A 1 168 ? -4.302 -1.073 13.252 1.00 93.56 168 ALA A CA 1
ATOM 1370 C C . ALA A 1 168 ? -4.732 -2.027 14.375 1.00 93.56 168 ALA A C 1
ATOM 1372 O O . ALA A 1 168 ? -3.890 -2.754 14.901 1.00 93.56 168 ALA A O 1
ATOM 1373 N N . VAL A 1 169 ? -6.033 -2.084 14.679 1.00 94.56 169 VAL A N 1
ATOM 1374 C CA . VAL A 1 169 ? -6.574 -2.906 15.772 1.00 94.56 169 VAL A CA 1
ATOM 1375 C C . VAL A 1 169 ? -7.157 -4.250 15.324 1.00 94.56 169 VAL A C 1
ATOM 1377 O O . VAL A 1 169 ? -7.590 -5.030 16.158 1.00 94.56 169 VAL A O 1
ATOM 1380 N N . LYS A 1 170 ? -7.134 -4.592 14.029 1.00 92.12 170 LYS A N 1
ATOM 1381 C CA . LYS A 1 170 ? -7.778 -5.812 13.484 1.00 92.12 170 LYS A CA 1
ATOM 1382 C C . LYS A 1 170 ? -7.323 -7.149 14.086 1.00 92.12 170 LYS A C 1
ATOM 1384 O O . LYS A 1 170 ? -7.948 -8.174 13.840 1.00 92.12 170 LYS A O 1
ATOM 1389 N N . ALA A 1 171 ? -6.166 -7.163 14.744 1.00 92.81 171 ALA A N 1
ATOM 1390 C CA . ALA A 1 171 ? -5.598 -8.340 15.402 1.00 92.81 171 ALA A CA 1
ATOM 1391 C C . ALA A 1 171 ? -5.687 -8.251 16.935 1.00 92.81 171 ALA A C 1
ATOM 1393 O O . ALA A 1 171 ? -5.133 -9.110 17.618 1.00 92.81 171 ALA A O 1
ATOM 1394 N N . GLN A 1 172 ? -6.338 -7.209 17.451 1.00 95.06 172 GLN A N 1
ATOM 1395 C CA . GLN A 1 172 ? -6.549 -6.976 18.871 1.00 95.06 172 GLN A CA 1
ATOM 1396 C C . GLN A 1 172 ? -7.852 -7.632 19.339 1.00 95.06 172 GLN A C 1
ATOM 1398 O O . GLN A 1 172 ? -8.753 -7.856 18.528 1.00 95.06 172 GLN A O 1
ATOM 1403 N N . PRO A 1 173 ? -7.969 -7.952 20.637 1.00 94.31 173 PRO A N 1
ATOM 1404 C CA . PRO A 1 173 ? -9.097 -8.697 21.189 1.00 94.31 173 PRO A CA 1
ATOM 1405 C C . PRO A 1 173 ? -10.315 -7.811 21.507 1.00 94.31 173 PRO A C 1
ATOM 1407 O O . PRO A 1 173 ? -11.073 -8.116 22.424 1.00 94.31 173 PRO A O 1
ATOM 1410 N N . TYR A 1 174 ? -10.495 -6.708 20.781 1.00 95.81 174 TYR A N 1
ATOM 1411 C CA . TYR A 1 174 ? -11.602 -5.779 21.003 1.00 95.81 174 TYR A CA 1
ATOM 1412 C C . TYR A 1 174 ? -12.858 -6.280 20.298 1.00 95.81 174 TYR A C 1
ATOM 1414 O O . TYR A 1 174 ? -12.782 -7.005 19.301 1.00 95.81 174 TYR A O 1
ATOM 1422 N N . THR A 1 175 ? -14.024 -5.858 20.779 1.00 96.81 175 THR A N 1
ATOM 1423 C CA . THR A 1 175 ? -15.287 -6.171 20.103 1.00 96.81 175 THR A CA 1
ATOM 1424 C C . THR A 1 175 ? -16.040 -4.914 19.697 1.00 96.81 175 THR A C 1
ATOM 1426 O O . THR A 1 175 ? -15.818 -3.831 20.230 1.00 96.81 175 THR A O 1
ATOM 1429 N N . TYR A 1 176 ? -16.901 -5.045 18.688 1.00 97.06 176 TYR A N 1
ATOM 1430 C CA . TYR A 1 176 ? -17.465 -3.913 17.961 1.00 97.06 176 TYR A CA 1
ATOM 1431 C C . TYR A 1 176 ? -18.974 -4.026 17.773 1.00 97.06 176 TYR A C 1
ATOM 1433 O O . TYR A 1 176 ? -19.509 -5.126 17.591 1.00 97.06 176 TYR A O 1
ATOM 1441 N N . ARG A 1 177 ? -19.654 -2.877 17.732 1.00 96.44 177 ARG A N 1
ATOM 1442 C CA . ARG A 1 177 ? -21.048 -2.742 17.274 1.00 96.44 177 ARG A CA 1
ATOM 1443 C C . ARG A 1 177 ? -21.238 -1.450 16.495 1.00 96.44 177 ARG A C 1
ATOM 1445 O O . ARG A 1 177 ? -20.574 -0.453 16.752 1.00 96.44 177 ARG A O 1
ATOM 1452 N N . LEU A 1 178 ? -22.184 -1.441 15.567 1.00 96.00 178 LEU A N 1
ATOM 1453 C CA . LEU A 1 178 ? -22.598 -0.240 14.846 1.00 96.00 178 LEU A CA 1
ATOM 1454 C C . LEU A 1 178 ? -23.877 0.312 15.473 1.00 96.00 178 LEU A C 1
ATOM 1456 O O . LEU A 1 178 ? -24.870 -0.411 15.606 1.00 96.00 178 LEU A O 1
ATOM 1460 N N . LYS A 1 179 ? -23.903 1.607 15.796 1.00 95.75 179 LYS A N 1
ATOM 1461 C CA . LYS A 1 179 ? -25.161 2.296 16.083 1.00 95.75 179 LYS A CA 1
ATOM 1462 C C . LYS A 1 179 ? -25.781 2.767 14.773 1.00 95.75 179 LYS A C 1
ATOM 1464 O O . LYS A 1 179 ? -25.311 3.736 14.185 1.00 95.75 179 LYS A O 1
ATOM 1469 N N . ILE A 1 180 ? -26.868 2.127 14.350 1.00 95.06 180 ILE A N 1
ATOM 1470 C CA . ILE A 1 180 ? -27.638 2.540 13.169 1.00 95.06 180 ILE A CA 1
ATOM 1471 C C . ILE A 1 180 ? -28.737 3.527 13.576 1.00 95.06 180 ILE A C 1
ATOM 1473 O O . ILE A 1 180 ? -29.372 3.374 14.629 1.00 95.06 180 ILE A O 1
ATOM 1477 N N . LYS A 1 181 ? -28.967 4.556 12.755 1.00 94.25 181 LYS A N 1
ATOM 1478 C CA . LYS A 1 181 ? -30.036 5.543 12.965 1.00 94.25 181 LYS A CA 1
ATOM 1479 C C . LYS A 1 181 ? -31.390 4.860 13.127 1.00 94.25 181 LYS A C 1
ATOM 1481 O O . LYS A 1 181 ? -31.763 4.008 12.332 1.00 94.25 181 LYS A O 1
ATOM 1486 N N . ASN A 1 182 ? -32.169 5.313 14.107 1.00 92.69 182 ASN A N 1
ATOM 1487 C CA . ASN A 1 182 ? -33.510 4.797 14.418 1.00 92.69 182 ASN A CA 1
ATOM 1488 C C . ASN A 1 182 ? -33.573 3.316 14.847 1.00 92.69 182 ASN A C 1
ATOM 1490 O O . ASN A 1 182 ? -34.672 2.805 15.051 1.00 92.69 182 ASN A O 1
ATOM 1494 N N . GLU A 1 183 ? -32.436 2.644 15.046 1.00 92.19 183 GLU A N 1
ATOM 1495 C CA . GLU A 1 183 ? -32.386 1.281 15.581 1.00 92.19 183 GLU A CA 1
ATOM 1496 C C . GLU A 1 183 ? -31.941 1.262 17.049 1.00 92.19 183 GLU A C 1
ATOM 1498 O O . GLU A 1 183 ? -31.196 2.132 17.517 1.00 92.19 183 GLU A O 1
ATOM 1503 N N . SER A 1 184 ? -32.414 0.261 17.795 1.00 87.25 184 SER A N 1
ATOM 1504 C CA . SER A 1 184 ? -31.970 0.004 19.167 1.00 87.25 184 SER A CA 1
ATOM 1505 C C . SER A 1 184 ? -30.627 -0.719 19.181 1.00 87.25 184 SER A C 1
ATOM 1507 O O . SER A 1 184 ? -30.417 -1.641 18.400 1.00 87.25 184 SER A O 1
ATOM 1509 N N . LEU A 1 185 ? -29.775 -0.403 20.153 1.00 84.25 185 LEU A N 1
ATOM 1510 C CA . LEU A 1 185 ? -28.440 -0.989 20.316 1.00 84.25 185 LEU A CA 1
ATOM 1511 C C . LEU A 1 185 ? -28.447 -2.376 21.008 1.00 84.25 185 LEU A C 1
ATOM 1513 O O . LEU A 1 185 ? -27.474 -2.783 21.634 1.00 84.25 185 LEU A O 1
ATOM 1517 N N . ASN A 1 186 ? -29.558 -3.114 20.935 1.00 86.44 186 ASN A N 1
ATOM 1518 C CA . ASN A 1 186 ? -29.677 -4.451 21.526 1.00 86.44 186 ASN A CA 1
ATOM 1519 C C . ASN A 1 186 ? -29.181 -5.525 20.545 1.00 86.44 186 ASN A C 1
ATOM 1521 O O . ASN A 1 186 ? -29.961 -6.332 20.040 1.00 86.44 186 ASN A O 1
ATOM 1525 N N . ILE A 1 187 ? -27.890 -5.461 20.222 1.00 88.00 187 ILE A N 1
ATOM 1526 C CA . ILE A 1 187 ? -27.239 -6.297 19.210 1.00 88.00 187 ILE A CA 1
ATOM 1527 C C . ILE A 1 187 ? -26.001 -6.954 19.844 1.00 88.00 187 ILE A C 1
ATOM 1529 O O . ILE A 1 187 ? -25.338 -6.306 20.665 1.00 88.00 187 ILE A O 1
ATOM 1533 N N . PRO A 1 188 ? -25.686 -8.224 19.5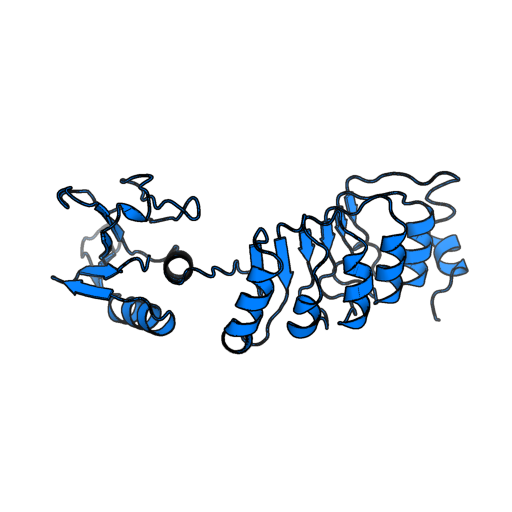13 1.00 92.62 188 PRO A N 1
ATOM 1534 C CA . PRO A 1 188 ? -24.466 -8.875 19.977 1.00 92.62 188 PRO A CA 1
ATOM 1535 C C . PRO A 1 188 ? -23.201 -8.127 19.549 1.00 92.62 188 PRO A C 1
ATOM 1537 O O . PRO A 1 188 ? -23.125 -7.583 18.446 1.00 92.62 188 PRO A O 1
ATOM 1540 N N . TRP A 1 189 ? -22.191 -8.153 20.413 1.00 95.75 189 TRP A N 1
ATOM 1541 C CA . TRP A 1 189 ? -20.838 -7.723 20.076 1.00 95.75 189 TRP A CA 1
ATOM 1542 C C . TRP A 1 189 ? -20.253 -8.573 18.945 1.00 95.75 189 TRP A C 1
ATOM 1544 O O . TRP A 1 189 ? -20.522 -9.770 18.848 1.00 95.75 189 TRP A O 1
ATOM 1554 N N . SER A 1 190 ? -19.476 -7.940 18.071 1.00 96.44 190 SER A N 1
ATOM 1555 C CA . SER A 1 190 ? -18.826 -8.571 16.918 1.00 96.44 190 SER A CA 1
ATOM 1556 C C . SER A 1 190 ? -17.316 -8.592 17.11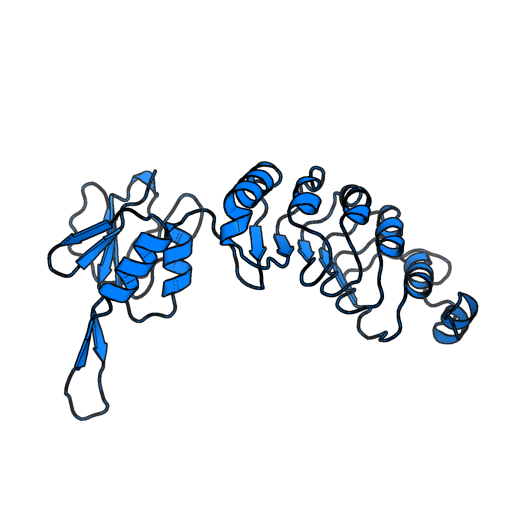1 1.00 96.44 190 SER A C 1
ATOM 1558 O O . SER A 1 190 ? -16.752 -7.599 17.556 1.00 96.44 190 SER A O 1
ATOM 1560 N N . ASN A 1 191 ? -16.643 -9.673 16.721 1.00 95.56 191 ASN A N 1
ATOM 1561 C CA . ASN A 1 191 ? -15.182 -9.776 16.879 1.00 95.56 191 ASN A CA 1
ATOM 1562 C C . ASN A 1 191 ? -14.391 -8.942 15.859 1.00 95.56 191 ASN A C 1
ATOM 1564 O O . ASN A 1 191 ? -13.175 -8.820 15.948 1.00 95.56 191 ASN A O 1
ATOM 1568 N N . TRP A 1 192 ? -15.068 -8.409 14.845 1.00 95.75 192 TRP A N 1
ATOM 1569 C CA . TRP A 1 192 ? -14.457 -7.583 13.818 1.00 95.75 192 TRP A CA 1
ATOM 1570 C C . TRP A 1 192 ? -15.446 -6.551 13.289 1.00 95.75 192 TRP A C 1
ATOM 1572 O O . TRP A 1 192 ? -16.664 -6.750 13.305 1.00 95.75 192 TRP A O 1
ATOM 1582 N N . VAL A 1 193 ? -14.882 -5.468 12.770 1.00 96.06 193 VAL A N 1
ATOM 1583 C CA . VAL A 1 193 ? -15.541 -4.459 11.945 1.00 96.06 193 VAL A CA 1
ATOM 1584 C C . VAL A 1 193 ? -14.666 -4.229 10.718 1.00 96.06 193 VAL A C 1
ATOM 1586 O O . VAL A 1 193 ? -13.440 -4.228 10.819 1.00 96.06 193 VAL A O 1
ATOM 1589 N N . ILE A 1 194 ? -15.278 -4.069 9.551 1.00 94.06 194 ILE A N 1
ATOM 1590 C CA . ILE A 1 194 ? -14.587 -3.765 8.298 1.00 94.06 194 ILE A CA 1
ATOM 1591 C C . ILE A 1 194 ? -15.353 -2.705 7.512 1.00 94.06 194 ILE A C 1
ATOM 1593 O O . ILE A 1 194 ? -16.541 -2.463 7.736 1.00 94.06 194 ILE A O 1
ATOM 1597 N N . LYS A 1 195 ? -14.663 -2.113 6.541 1.00 91.94 195 LYS A N 1
ATOM 1598 C CA . LYS A 1 195 ? -15.243 -1.230 5.536 1.00 91.94 195 LYS A CA 1
ATOM 1599 C C . LYS A 1 195 ? -15.130 -1.917 4.165 1.00 91.94 195 LYS A C 1
ATOM 1601 O O . LYS A 1 195 ? -14.085 -1.818 3.528 1.00 91.94 195 LYS A O 1
ATOM 1606 N N . PRO A 1 196 ? -16.134 -2.703 3.720 1.00 88.44 196 PRO A N 1
ATOM 1607 C CA . PRO A 1 196 ? -16.025 -3.494 2.486 1.00 88.44 196 PRO A CA 1
ATOM 1608 C C . PRO A 1 196 ? -15.953 -2.636 1.211 1.00 88.44 196 PRO A C 1
ATOM 1610 O O . PRO A 1 196 ? -15.549 -3.121 0.157 1.00 88.44 196 PRO A O 1
ATOM 1613 N N . SER A 1 197 ? -16.365 -1.371 1.293 1.00 87.12 197 SER A N 1
ATOM 1614 C CA . SER A 1 197 ? -16.175 -0.347 0.262 1.00 87.12 197 SER A CA 1
ATOM 1615 C C . SER A 1 197 ? -16.239 1.034 0.904 1.00 87.12 197 SER A C 1
ATOM 1617 O O . SER A 1 197 ? -16.803 1.165 1.988 1.00 87.12 197 SER A O 1
ATOM 1619 N N . ASP A 1 198 ? -15.801 2.080 0.203 1.00 84.38 198 ASP A N 1
ATOM 162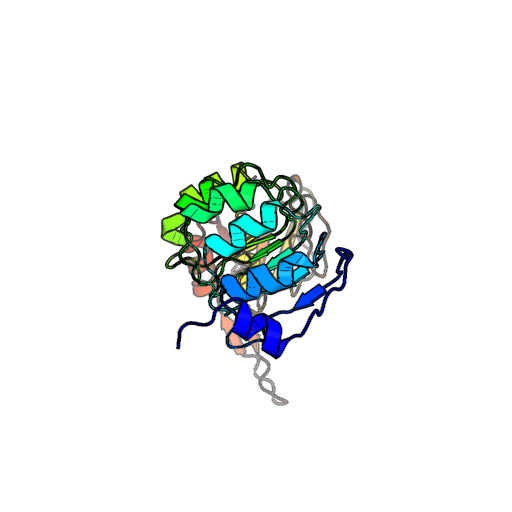0 C CA . ASP A 1 198 ? -15.814 3.465 0.702 1.00 84.38 198 ASP A CA 1
ATOM 1621 C C . ASP A 1 198 ? -17.168 3.938 1.266 1.00 84.38 198 ASP A C 1
ATOM 1623 O O . ASP A 1 198 ? -17.215 4.878 2.057 1.00 84.38 198 ASP A O 1
ATOM 1627 N N . SER A 1 199 ? -18.273 3.297 0.872 1.00 90.69 199 SER A N 1
ATOM 1628 C CA . SER A 1 199 ? -19.640 3.696 1.224 1.00 90.69 199 SER A CA 1
ATOM 1629 C C . SER A 1 199 ? -20.311 2.856 2.315 1.00 90.69 199 SER A C 1
ATOM 1631 O O . SER A 1 199 ? -21.428 3.202 2.706 1.00 90.69 199 SER A O 1
ATOM 1633 N N . TYR A 1 200 ? -19.688 1.783 2.813 1.00 93.69 200 TYR A N 1
ATOM 1634 C CA . TYR A 1 200 ? -20.339 0.846 3.740 1.00 93.69 200 TYR A CA 1
ATOM 1635 C C . TYR A 1 200 ? -19.414 0.389 4.865 1.00 93.69 200 TYR A C 1
ATOM 1637 O O . TYR A 1 200 ? -18.224 0.205 4.636 1.00 93.69 200 TYR A O 1
ATOM 1645 N N . TYR A 1 201 ? -19.988 0.113 6.036 1.00 94.81 201 TYR A N 1
ATOM 1646 C CA . TYR A 1 201 ? -19.350 -0.667 7.100 1.00 94.81 201 TYR A CA 1
ATOM 1647 C C . TYR A 1 201 ? -20.141 -1.943 7.382 1.00 94.81 201 TYR A C 1
ATOM 1649 O O . TYR A 1 201 ? -21.357 -2.000 7.188 1.00 94.81 201 TYR A O 1
ATOM 1657 N N . GLU A 1 202 ? -19.441 -2.960 7.866 1.00 95.44 202 GLU A N 1
ATOM 1658 C CA . GLU A 1 202 ? -20.005 -4.252 8.241 1.00 95.44 202 GLU A CA 1
ATOM 1659 C C . GLU A 1 202 ? -19.263 -4.804 9.463 1.00 95.44 202 GLU A C 1
ATOM 1661 O O . GLU A 1 202 ? -18.067 -4.566 9.643 1.00 95.44 202 GLU A O 1
ATOM 1666 N N . THR A 1 203 ? -19.972 -5.547 10.303 1.00 95.06 203 THR A N 1
ATOM 1667 C CA . THR A 1 203 ? -19.411 -6.362 11.382 1.00 95.06 203 THR A CA 1
ATOM 1668 C C . THR A 1 203 ? -19.883 -7.802 11.225 1.00 95.06 203 THR A C 1
ATOM 1670 O O . THR A 1 203 ? -20.794 -8.083 10.452 1.00 95.06 203 THR A O 1
ATOM 1673 N N . GLU A 1 204 ? -19.324 -8.714 12.020 1.00 94.06 204 GLU A N 1
ATOM 1674 C CA . GLU A 1 204 ? -19.752 -10.121 12.061 1.00 94.06 204 GLU A CA 1
ATOM 1675 C C . GLU A 1 204 ? -21.269 -10.311 12.178 1.00 94.06 204 GLU A C 1
ATOM 1677 O O . GLU A 1 204 ? -21.827 -11.236 11.589 1.00 94.06 204 GLU A O 1
ATOM 1682 N N . ASN A 1 205 ? -21.931 -9.427 12.929 1.00 92.00 205 ASN A N 1
ATOM 1683 C CA . ASN A 1 205 ? -23.349 -9.535 13.253 1.00 92.00 205 ASN A CA 1
ATOM 1684 C C . ASN A 1 205 ? -24.216 -8.404 12.660 1.00 92.00 205 ASN A C 1
ATOM 1686 O O . ASN A 1 205 ? -25.425 -8.399 12.898 1.00 92.00 205 ASN A O 1
ATOM 1690 N N . GLN A 1 206 ? -23.645 -7.433 11.932 1.00 93.25 206 GLN A N 1
ATOM 1691 C CA . GLN A 1 206 ? -24.362 -6.256 11.419 1.00 93.25 206 GLN A CA 1
ATOM 1692 C C . GLN A 1 206 ? -23.913 -5.854 10.013 1.00 93.25 206 GLN A C 1
ATOM 1694 O O . GLN A 1 206 ? -22.730 -5.651 9.766 1.00 93.25 206 GLN A O 1
ATOM 1699 N N . GLY A 1 207 ? -24.879 -5.572 9.138 1.00 88.19 207 GLY A N 1
ATOM 1700 C CA . GLY A 1 207 ? -24.645 -4.897 7.863 1.00 88.19 207 GLY A CA 1
ATOM 1701 C C . GLY A 1 207 ? -24.692 -5.807 6.633 1.00 88.19 207 GLY A C 1
ATOM 1702 O O . GLY A 1 207 ? -25.285 -6.887 6.697 1.00 88.19 207 GLY A O 1
ATOM 1703 N N . PRO A 1 208 ? -24.144 -5.332 5.496 1.00 94.44 208 PRO A N 1
ATOM 1704 C CA . PRO A 1 208 ? -23.472 -4.036 5.329 1.00 94.44 208 PRO A CA 1
ATOM 1705 C C . PRO A 1 208 ? -24.438 -2.845 5.464 1.00 94.44 208 PRO A C 1
ATOM 1707 O O . PRO A 1 208 ? -25.534 -2.863 4.907 1.00 94.44 208 PRO A O 1
ATOM 1710 N N . PHE A 1 209 ? -24.020 -1.793 6.173 1.00 94.88 209 PHE A N 1
ATOM 1711 C CA . PHE A 1 209 ? -24.788 -0.554 6.348 1.00 94.88 209 PHE A CA 1
ATOM 1712 C C . PHE A 1 209 ? -24.102 0.639 5.669 1.00 94.88 209 PHE A C 1
ATOM 1714 O O . PHE A 1 209 ? -22.880 0.778 5.782 1.00 94.88 209 PHE A O 1
ATOM 1721 N N . PRO A 1 210 ? -24.857 1.520 4.987 1.00 94.69 210 PRO A N 1
ATOM 1722 C CA . PRO A 1 210 ? -24.324 2.761 4.438 1.00 94.69 210 PRO A CA 1
ATOM 1723 C C . PRO A 1 210 ? -23.678 3.652 5.509 1.00 94.69 210 PRO A C 1
ATOM 1725 O O . PRO A 1 210 ? -24.243 3.851 6.586 1.00 94.69 210 PRO A O 1
ATOM 1728 N N . VAL A 1 211 ? -22.543 4.285 5.191 1.00 93.19 211 VAL A N 1
ATOM 1729 C CA . VAL A 1 211 ? -21.841 5.222 6.101 1.00 93.19 211 VAL A CA 1
ATOM 1730 C C . VAL A 1 211 ? -22.772 6.320 6.626 1.00 93.19 211 VAL A C 1
ATOM 1732 O O . VAL A 1 211 ? -22.703 6.713 7.787 1.00 93.19 211 VAL A O 1
ATOM 1735 N N . ASN A 1 212 ? -23.691 6.808 5.790 1.00 93.56 212 ASN A N 1
ATOM 1736 C CA . ASN A 1 212 ? -24.621 7.868 6.167 1.00 93.56 212 ASN A CA 1
ATOM 1737 C C . ASN A 1 212 ? -25.742 7.409 7.123 1.00 93.56 212 ASN A C 1
ATOM 1739 O O . ASN A 1 212 ? -26.434 8.276 7.669 1.00 93.56 212 ASN A O 1
ATOM 1743 N N . GLU A 1 213 ? -25.934 6.107 7.339 1.00 95.25 213 GLU A N 1
ATOM 1744 C CA . GLU A 1 213 ? -26.915 5.529 8.268 1.00 95.25 213 GLU A CA 1
ATOM 1745 C C . GLU A 1 213 ? -26.324 5.213 9.645 1.00 95.25 213 GLU A C 1
ATOM 1747 O O . GLU A 1 213 ? -27.073 5.081 10.614 1.00 95.25 213 GLU A O 1
ATOM 1752 N N . ILE A 1 214 ? -24.998 5.162 9.753 1.00 94.88 214 ILE A N 1
ATOM 1753 C CA . ILE A 1 214 ? -24.291 4.871 10.998 1.00 94.88 214 ILE A CA 1
ATOM 1754 C C . ILE A 1 214 ? -24.108 6.171 11.793 1.00 94.88 214 ILE A C 1
ATOM 1756 O O . ILE A 1 214 ? -23.700 7.204 11.258 1.00 94.88 214 ILE A O 1
ATOM 1760 N N . GLU A 1 215 ? -24.455 6.142 13.078 1.00 94.56 215 GLU A N 1
ATOM 1761 C CA . GLU A 1 215 ? -24.261 7.261 14.005 1.00 94.56 215 GLU A CA 1
ATOM 1762 C C . GLU A 1 215 ? -22.859 7.228 14.631 1.00 94.56 215 GLU A C 1
ATOM 1764 O O . GLU A 1 215 ? -22.192 8.261 14.680 1.00 94.56 215 GLU A O 1
ATOM 1769 N N . TRP A 1 216 ? -22.411 6.051 15.078 1.00 96.25 216 TRP A N 1
ATOM 1770 C CA . TRP A 1 216 ? -21.066 5.783 15.601 1.00 96.25 216 TRP A CA 1
ATOM 1771 C C . TRP A 1 216 ? -20.760 4.277 15.587 1.00 96.25 216 TRP A C 1
ATOM 1773 O O . TRP A 1 216 ? -21.664 3.447 15.438 1.00 96.25 216 TRP A O 1
ATOM 1783 N N . ILE A 1 217 ? -19.486 3.937 15.769 1.00 96.56 217 ILE A N 1
ATOM 1784 C CA . ILE A 1 217 ? -19.002 2.579 16.045 1.00 96.56 217 ILE A CA 1
ATOM 1785 C C . ILE A 1 217 ? -18.715 2.494 17.545 1.00 96.56 217 ILE A C 1
ATOM 1787 O O . ILE A 1 217 ? -18.016 3.347 18.081 1.00 96.56 217 ILE A O 1
ATOM 1791 N N . GLU A 1 218 ? -19.266 1.502 18.233 1.00 97.38 218 GLU A N 1
ATOM 1792 C CA . GLU A 1 218 ? -18.881 1.173 19.605 1.00 97.38 218 GLU A CA 1
ATOM 1793 C C . GLU A 1 218 ? -17.737 0.167 19.602 1.00 97.38 218 GLU A C 1
ATOM 1795 O O . GLU A 1 218 ? -17.783 -0.805 18.846 1.00 97.38 218 GLU A O 1
ATOM 1800 N N . VAL A 1 219 ? -16.752 0.399 20.463 1.00 98.00 219 VAL A N 1
ATOM 1801 C CA . VAL A 1 219 ? -15.631 -0.494 20.745 1.00 98.00 219 VAL A CA 1
ATOM 1802 C C . VAL A 1 219 ? -15.690 -0.857 22.224 1.00 98.00 219 VAL A C 1
ATOM 1804 O O . VAL A 1 219 ? -15.669 0.034 23.073 1.00 98.00 219 VAL A O 1
ATOM 1807 N N . ASP A 1 220 ? -15.780 -2.150 22.513 1.00 97.38 220 ASP A N 1
ATOM 1808 C CA . ASP A 1 220 ? -15.563 -2.699 23.850 1.00 97.38 220 ASP A CA 1
ATOM 1809 C C . ASP A 1 220 ? -14.056 -2.951 24.028 1.00 97.38 220 ASP A C 1
ATOM 1811 O O . ASP A 1 220 ? -13.497 -3.793 23.306 1.00 97.38 220 ASP A O 1
ATOM 1815 N N . PRO A 1 221 ? -13.386 -2.202 24.921 1.00 97.19 221 PRO A N 1
ATOM 1816 C CA . PRO A 1 221 ? -11.952 -2.316 25.141 1.00 97.19 221 PRO A CA 1
ATOM 1817 C C . PRO A 1 221 ? -11.580 -3.487 26.061 1.00 97.19 221 PRO A C 1
ATOM 1819 O O . PRO A 1 221 ? -10.390 -3.754 26.232 1.00 97.19 221 PRO A O 1
ATOM 1822 N N . ILE A 1 222 ? -12.553 -4.169 26.679 1.00 95.50 222 ILE A N 1
ATOM 1823 C CA . ILE A 1 222 ? -12.290 -5.165 27.716 1.00 95.50 222 ILE A CA 1
ATOM 1824 C C . ILE A 1 222 ? -12.067 -6.550 27.107 1.00 95.50 222 ILE A C 1
ATOM 1826 O O . ILE A 1 222 ? -12.955 -7.166 26.517 1.00 95.50 222 ILE A O 1
ATOM 1830 N N . GLU A 1 223 ? -10.873 -7.094 27.322 1.00 92.56 223 GLU A N 1
ATOM 1831 C CA . GLU A 1 223 ? -10.534 -8.461 26.944 1.00 92.56 223 GLU A CA 1
ATOM 1832 C C . GLU A 1 223 ? -10.805 -9.434 28.099 1.00 92.56 223 GLU A C 1
ATOM 1834 O O . GLU A 1 223 ? -10.214 -9.338 29.178 1.00 92.56 223 GLU A O 1
ATOM 1839 N N . GLU A 1 224 ? -11.618 -10.462 27.845 1.00 88.38 224 GLU A N 1
ATOM 1840 C CA . GLU A 1 224 ? -11.766 -11.602 28.752 1.00 88.38 224 GLU A CA 1
ATOM 1841 C C . GLU A 1 224 ? -10.735 -12.706 28.454 1.00 88.38 224 GLU A C 1
ATOM 1843 O O . GLU A 1 224 ? -10.925 -13.545 27.566 1.00 88.38 224 GLU A O 1
ATOM 1848 N N . ARG A 1 225 ? -9.672 -12.805 29.260 1.00 81.94 225 ARG A N 1
ATOM 1849 C CA . ARG A 1 225 ? -8.717 -13.924 29.175 1.00 81.94 225 ARG A CA 1
ATOM 1850 C C . ARG A 1 225 ? -9.132 -15.100 30.048 1.00 81.94 225 ARG A C 1
ATOM 1852 O O . ARG A 1 225 ? -9.325 -14.976 31.261 1.00 81.94 225 ARG A O 1
ATOM 1859 N N . LYS A 1 226 ? -9.193 -16.286 29.435 1.00 76.00 226 LYS A N 1
ATOM 1860 C CA . LYS A 1 226 ? -9.428 -17.568 30.120 1.00 76.00 226 LYS A CA 1
ATOM 1861 C C . LYS A 1 226 ? -8.125 -18.360 30.226 1.00 76.00 226 LYS A C 1
ATOM 1863 O O . LYS A 1 226 ? -7.727 -19.049 29.289 1.00 76.00 226 LYS A O 1
ATOM 1868 N N . ASP A 1 227 ? -7.494 -18.306 31.397 1.00 62.22 227 ASP A N 1
ATOM 1869 C CA . ASP A 1 227 ? -6.279 -19.073 31.697 1.00 62.22 227 ASP A CA 1
ATOM 1870 C C . ASP A 1 227 ? -6.608 -20.550 31.995 1.00 62.22 227 ASP A C 1
ATOM 1872 O O . ASP A 1 227 ? -6.802 -20.972 33.137 1.00 62.22 227 ASP A O 1
ATOM 1876 N N . GLY A 1 228 ? -6.652 -21.376 30.947 1.00 60.84 228 GLY A N 1
ATOM 1877 C CA . GLY A 1 228 ? -6.738 -22.833 31.069 1.00 60.84 228 GLY A CA 1
ATOM 1878 C C . GLY A 1 228 ? -8.015 -23.363 31.741 1.00 60.84 228 GLY A C 1
ATOM 1879 O O . GLY A 1 228 ? -9.041 -22.698 31.846 1.00 60.84 228 GLY A O 1
ATOM 1880 N N . LYS A 1 229 ? -7.977 -24.634 32.167 1.00 60.69 229 LYS A N 1
ATOM 1881 C CA . LYS A 1 229 ? -9.156 -25.369 32.674 1.00 60.69 229 LYS A CA 1
ATOM 1882 C C . LYS A 1 229 ? -9.642 -24.935 34.071 1.00 60.69 229 LYS A C 1
ATOM 1884 O O . LYS A 1 229 ? -10.650 -25.468 34.527 1.00 60.69 229 LYS A O 1
ATOM 1889 N N . LEU A 1 230 ? -8.963 -24.009 34.756 1.00 56.97 230 LEU A N 1
ATOM 1890 C CA . LEU A 1 230 ? -9.271 -23.593 36.135 1.00 56.97 230 LEU A CA 1
ATOM 1891 C C . LEU A 1 230 ? -9.490 -22.071 36.213 1.00 56.97 230 LEU A C 1
ATOM 1893 O O . LEU A 1 230 ? -8.669 -21.319 36.715 1.00 56.97 230 LEU A O 1
ATOM 1897 N N . ILE A 1 231 ? -10.633 -21.689 35.645 1.00 67.69 231 ILE A N 1
ATOM 1898 C CA . ILE A 1 231 ? -11.491 -20.504 35.810 1.00 67.69 231 ILE A CA 1
ATOM 1899 C C . ILE A 1 231 ? -11.016 -19.452 36.834 1.00 67.69 231 ILE A C 1
ATOM 1901 O O . ILE A 1 231 ? -11.532 -19.370 37.947 1.00 67.69 231 ILE A O 1
ATOM 1905 N N . THR A 1 232 ? -10.148 -18.552 36.387 1.00 71.56 232 THR A N 1
ATOM 1906 C CA . THR A 1 232 ? -10.236 -17.138 36.768 1.00 71.56 232 THR A CA 1
ATOM 1907 C C . THR A 1 232 ? -10.266 -16.359 35.462 1.00 71.56 232 THR A C 1
ATOM 1909 O O . THR A 1 232 ? -9.287 -16.393 34.718 1.00 71.56 232 THR A O 1
ATOM 1912 N N . VAL A 1 233 ? -11.400 -15.727 35.139 1.00 77.88 233 VAL A N 1
ATOM 1913 C CA . VAL A 1 233 ? -11.453 -14.780 34.017 1.00 77.88 233 VAL A CA 1
ATOM 1914 C C . VAL A 1 233 ? -10.649 -13.566 34.450 1.00 77.88 233 VAL A C 1
ATOM 1916 O O . VAL A 1 233 ? -10.949 -12.965 35.482 1.00 77.88 233 VAL A O 1
ATOM 1919 N N . LYS A 1 234 ? -9.589 -13.256 33.710 1.00 84.81 234 LYS A N 1
ATOM 1920 C CA . LYS A 1 234 ? -8.879 -11.990 33.864 1.00 84.81 234 LYS A CA 1
ATOM 1921 C C . LYS A 1 234 ? -9.472 -11.013 32.868 1.00 84.81 234 LYS A C 1
ATOM 1923 O O . LYS A 1 234 ? -9.628 -11.369 31.704 1.00 84.81 234 LYS A O 1
ATOM 1928 N N . LEU A 1 235 ? -9.796 -9.826 33.357 1.00 90.38 235 LEU A N 1
ATOM 1929 C CA . LEU A 1 235 ? -10.178 -8.699 32.525 1.00 90.38 235 LEU A CA 1
ATOM 1930 C C . LEU A 1 235 ? -8.926 -7.864 32.301 1.00 90.38 235 LEU A C 1
ATOM 1932 O O . LEU A 1 235 ? -8.244 -7.513 33.268 1.00 90.38 235 LEU A O 1
ATOM 1936 N N . GLU A 1 236 ? -8.606 -7.613 31.042 1.00 93.56 236 GLU A N 1
ATOM 1937 C CA . GLU A 1 236 ? -7.569 -6.667 30.649 1.00 93.56 236 GLU A CA 1
ATOM 1938 C C . GLU A 1 236 ? -8.240 -5.497 29.942 1.00 93.56 236 GLU A C 1
ATOM 1940 O O . GLU A 1 236 ? -9.039 -5.702 29.031 1.00 93.56 236 GLU A O 1
ATOM 1945 N N . ASP A 1 237 ? -7.960 -4.290 30.421 1.00 95.62 237 ASP A N 1
ATOM 1946 C CA . ASP A 1 237 ? -8.541 -3.055 29.910 1.00 95.62 237 ASP A CA 1
ATOM 1947 C C . ASP A 1 237 ? -7.545 -2.379 28.966 1.00 95.62 237 ASP A C 1
ATOM 1949 O O . ASP A 1 237 ? -6.419 -2.066 29.361 1.00 95.62 237 ASP A O 1
ATOM 1953 N N . HIS A 1 238 ? -7.969 -2.183 27.717 1.00 96.94 238 HIS A N 1
ATOM 1954 C CA . HIS A 1 238 ? -7.164 -1.601 26.643 1.00 96.94 238 HIS A CA 1
ATOM 1955 C C . HIS A 1 238 ? -7.577 -0.162 26.287 1.00 96.94 238 HIS A C 1
ATOM 1957 O O . HIS A 1 238 ? -7.164 0.357 25.248 1.00 96.94 238 HIS A O 1
ATOM 1963 N N . THR A 1 239 ? -8.378 0.498 27.133 1.00 97.44 239 THR A N 1
ATOM 1964 C CA . THR A 1 239 ? -8.925 1.844 26.879 1.00 97.44 239 THR A CA 1
ATOM 1965 C C . THR A 1 239 ? -7.831 2.858 26.546 1.00 97.44 239 THR A C 1
ATOM 1967 O O . THR A 1 239 ? -7.883 3.473 25.483 1.00 97.44 239 THR A O 1
ATOM 1970 N N . GLU A 1 240 ? -6.783 2.966 27.373 1.00 97.00 240 GLU A N 1
ATOM 1971 C CA . GLU A 1 240 ? -5.694 3.937 27.161 1.00 97.00 240 GLU A CA 1
ATOM 1972 C C . GLU A 1 240 ? -4.961 3.738 25.817 1.00 97.00 240 GLU A C 1
ATOM 1974 O O . GLU A 1 240 ? -4.552 4.708 25.176 1.00 97.00 240 GLU A O 1
ATOM 1979 N N . GLU A 1 241 ? -4.788 2.487 25.365 1.00 97.19 241 GLU A N 1
ATOM 1980 C CA . GLU A 1 241 ? -4.156 2.187 24.071 1.00 97.19 241 GLU A CA 1
ATOM 1981 C C . GLU A 1 241 ? -5.041 2.646 22.907 1.00 97.19 241 GLU A C 1
ATOM 1983 O O . GLU A 1 241 ? -4.552 3.273 21.960 1.00 97.19 241 GLU A O 1
ATOM 1988 N N . ILE A 1 242 ? -6.343 2.357 22.990 1.00 97.81 242 ILE A N 1
ATOM 1989 C CA . ILE A 1 242 ? -7.321 2.740 21.971 1.00 97.81 242 ILE A CA 1
ATOM 1990 C C . ILE A 1 242 ? -7.435 4.262 21.894 1.00 97.81 242 ILE A C 1
ATOM 1992 O O . ILE A 1 242 ? -7.347 4.815 20.799 1.00 97.81 242 ILE A O 1
ATOM 1996 N N . GLU A 1 243 ? -7.588 4.945 23.028 1.00 97.88 243 GLU A N 1
ATOM 1997 C CA . GLU A 1 243 ? -7.698 6.405 23.089 1.00 97.88 243 GLU A CA 1
ATOM 1998 C C . GLU A 1 243 ? -6.477 7.090 22.486 1.00 97.88 243 GLU A C 1
ATOM 2000 O O . GLU A 1 243 ? -6.618 7.936 21.603 1.00 97.88 243 GLU A O 1
ATOM 2005 N N . LYS A 1 244 ? -5.271 6.653 22.867 1.00 97.62 244 LYS A N 1
ATOM 2006 C CA . LYS A 1 244 ? -4.030 7.180 22.297 1.00 97.62 244 LYS A CA 1
ATOM 2007 C C . LYS A 1 244 ? -4.001 7.040 20.773 1.00 97.62 244 LYS A C 1
ATOM 2009 O O . LYS A 1 244 ? -3.616 7.975 20.073 1.00 97.62 244 LYS A O 1
ATOM 2014 N N . LEU A 1 245 ? -4.422 5.892 20.240 1.00 96.75 245 LEU A N 1
ATOM 2015 C CA . LEU A 1 245 ? -4.483 5.677 18.794 1.00 96.75 245 LEU A CA 1
ATOM 2016 C C . LEU A 1 245 ? -5.545 6.565 18.121 1.00 96.75 245 LEU A C 1
ATOM 2018 O O . LEU A 1 245 ? -5.309 7.082 17.028 1.00 96.75 245 LEU A O 1
ATOM 2022 N N . LEU A 1 246 ? -6.707 6.758 18.749 1.00 96.69 246 LEU A N 1
ATOM 2023 C CA . LEU A 1 246 ? -7.756 7.653 18.249 1.00 96.69 246 LEU A CA 1
ATOM 2024 C C . LEU A 1 246 ? -7.273 9.109 18.214 1.00 96.69 246 LEU A C 1
ATOM 2026 O O . LEU A 1 246 ? -7.498 9.794 17.215 1.00 96.69 246 LEU A O 1
ATOM 2030 N N . GLU A 1 247 ? -6.557 9.560 19.247 1.00 96.31 247 GLU A N 1
ATOM 2031 C CA . GLU A 1 247 ? -5.926 10.882 19.310 1.00 96.31 247 GLU A CA 1
ATOM 2032 C C . GLU A 1 247 ? -4.855 11.063 18.223 1.00 96.31 247 GLU A C 1
ATOM 2034 O O . GLU A 1 247 ? -4.872 12.063 17.504 1.00 96.31 247 GLU A O 1
ATOM 2039 N N . GLU A 1 248 ? -3.962 10.082 18.039 1.00 93.75 248 GLU A N 1
ATOM 2040 C CA . GLU A 1 248 ? -2.929 10.090 16.987 1.00 93.75 248 GLU A CA 1
ATOM 2041 C C . GLU A 1 248 ? -3.528 10.174 15.571 1.00 93.75 248 GLU A C 1
ATOM 2043 O O . GLU A 1 248 ? -2.940 10.768 14.658 1.00 93.75 248 GLU A O 1
ATOM 2048 N N . LEU A 1 249 ? -4.709 9.581 15.380 1.00 92.44 249 LEU A N 1
ATOM 2049 C CA . LEU A 1 249 ? -5.449 9.588 14.120 1.00 92.44 249 LEU A CA 1
ATOM 2050 C C . LEU A 1 249 ? -6.448 10.750 14.005 1.00 92.44 249 LEU A C 1
ATOM 2052 O O . LEU A 1 249 ? -7.105 10.872 12.969 1.00 92.44 249 LEU A O 1
ATOM 2056 N N . SER A 1 250 ? -6.542 11.614 15.021 1.00 93.44 250 SER A N 1
ATOM 2057 C CA . SER A 1 250 ? -7.498 12.725 15.098 1.00 93.44 250 SER A CA 1
ATOM 2058 C C . SER A 1 250 ? -8.959 12.286 14.910 1.00 93.44 250 SER A C 1
ATOM 2060 O O . SER A 1 250 ? -9.749 12.979 14.263 1.00 93.44 250 SER A O 1
ATOM 2062 N N . ILE A 1 251 ? -9.325 11.120 15.443 1.00 95.06 251 ILE A N 1
ATOM 2063 C CA . ILE A 1 251 ? -10.674 10.560 15.336 1.00 95.06 251 ILE A CA 1
ATOM 2064 C C . ILE A 1 251 ? -11.514 11.053 16.519 1.00 95.06 251 ILE A C 1
ATOM 2066 O O . ILE A 1 251 ? -11.130 10.831 17.665 1.00 95.06 251 ILE A O 1
ATOM 2070 N N . PRO A 1 252 ? -12.672 11.697 16.289 1.00 95.81 252 PRO A N 1
ATOM 2071 C CA . PRO A 1 252 ? -13.545 12.116 17.377 1.00 95.81 252 PRO A CA 1
ATOM 2072 C C . PRO A 1 252 ? -14.185 10.904 18.059 1.00 95.81 252 PRO A C 1
ATOM 2074 O O . PRO A 1 252 ? -14.804 10.061 17.402 1.00 95.81 252 PRO A O 1
ATOM 2077 N N . TYR A 1 253 ? -14.094 10.857 19.386 1.00 97.62 253 TYR A N 1
ATOM 2078 C CA . TYR A 1 253 ? -14.665 9.781 20.184 1.00 97.62 253 TYR A CA 1
ATOM 2079 C C . TYR A 1 253 ? -15.239 10.277 21.519 1.00 97.62 253 TYR A C 1
ATOM 2081 O O . TYR A 1 253 ? -15.049 11.432 21.907 1.00 97.62 253 TYR A O 1
ATOM 2089 N N . MET A 1 254 ? -15.992 9.412 22.197 1.00 97.62 254 MET A N 1
ATOM 2090 C CA . MET A 1 254 ? -16.487 9.630 23.557 1.00 97.62 254 MET A CA 1
ATOM 2091 C C . MET A 1 254 ? -16.551 8.301 24.305 1.00 97.62 254 MET A C 1
ATOM 2093 O O . MET A 1 254 ? -17.059 7.324 23.760 1.00 97.62 254 MET A O 1
ATOM 2097 N N . GLU A 1 255 ? -16.105 8.282 25.554 1.00 96.94 255 GLU A N 1
ATOM 2098 C CA . GLU A 1 255 ? -16.327 7.153 26.454 1.00 96.94 255 GLU A CA 1
ATOM 2099 C C . GLU A 1 255 ? -17.693 7.285 27.144 1.00 96.94 255 GLU A C 1
ATOM 2101 O O . GLU A 1 255 ? -18.047 8.346 27.671 1.00 96.94 255 GLU A O 1
ATOM 2106 N N . VAL A 1 256 ? -18.490 6.217 27.118 1.00 95.75 256 VAL A N 1
ATOM 2107 C CA . VAL A 1 256 ? -19.790 6.142 27.789 1.00 95.75 256 VAL A CA 1
ATOM 2108 C C . VAL A 1 256 ? -19.951 4.755 28.390 1.00 95.75 256 VAL A C 1
ATOM 2110 O O . VAL A 1 256 ? -20.032 3.786 27.646 1.00 95.75 256 VAL A O 1
ATOM 2113 N N . GLU A 1 257 ? -20.066 4.676 29.718 1.00 93.38 257 GLU A N 1
ATOM 2114 C CA . GLU A 1 257 ? -20.233 3.401 30.438 1.00 93.38 257 GLU A CA 1
ATOM 2115 C C . GLU A 1 257 ? -19.129 2.383 30.083 1.00 93.38 257 GLU A C 1
ATOM 2117 O O . GLU A 1 257 ? -19.438 1.243 29.758 1.00 93.38 257 GLU A O 1
ATOM 2122 N N . GLU A 1 258 ? -17.856 2.809 30.110 1.00 93.75 258 GLU A N 1
ATOM 2123 C CA . GLU A 1 258 ? -16.670 1.980 29.793 1.00 93.75 258 GLU A CA 1
ATOM 2124 C C . GLU A 1 258 ? -16.588 1.521 28.316 1.00 93.75 258 GLU A C 1
ATOM 2126 O O . GLU A 1 258 ? -15.706 0.756 27.939 1.00 93.75 258 GLU A O 1
ATOM 2131 N N . ILE A 1 259 ? -17.480 2.017 27.448 1.00 97.00 259 ILE A N 1
ATOM 2132 C CA . ILE A 1 259 ? -17.482 1.757 26.003 1.00 97.00 259 ILE A CA 1
ATOM 2133 C C . ILE A 1 259 ? -17.009 2.989 25.238 1.00 97.00 259 ILE A C 1
ATOM 2135 O O . ILE A 1 259 ? -17.480 4.107 25.466 1.00 97.00 259 ILE A O 1
ATOM 2139 N N . ILE A 1 260 ? -16.145 2.781 24.247 1.00 98.25 260 ILE A N 1
ATOM 2140 C CA . ILE A 1 260 ? -15.630 3.850 23.391 1.00 98.25 260 ILE A CA 1
ATOM 2141 C C . ILE A 1 260 ? -16.529 3.992 22.162 1.00 98.25 260 ILE A C 1
ATOM 2143 O O . ILE A 1 260 ? -16.727 3.049 21.397 1.00 98.25 260 ILE A O 1
ATOM 2147 N N . ARG A 1 261 ? -17.070 5.191 21.936 1.00 97.69 261 ARG A N 1
ATOM 2148 C CA . ARG A 1 261 ? -17.876 5.533 20.756 1.00 97.69 261 ARG A CA 1
ATOM 2149 C C . ARG A 1 261 ? -17.052 6.344 19.773 1.00 97.69 261 ARG A C 1
ATOM 2151 O O . ARG A 1 261 ? -16.734 7.493 20.051 1.00 97.69 261 ARG A O 1
ATOM 2158 N N . ILE A 1 262 ? -16.759 5.769 18.613 1.00 97.06 262 ILE A N 1
ATOM 2159 C CA . ILE A 1 262 ? -16.052 6.410 17.502 1.00 97.06 262 ILE A CA 1
ATOM 2160 C C . ILE A 1 262 ? -17.066 7.040 16.547 1.00 97.06 262 ILE A C 1
ATOM 2162 O O . ILE A 1 262 ? -17.889 6.340 15.950 1.00 97.06 262 ILE A O 1
ATOM 2166 N N . TYR A 1 263 ? -16.996 8.356 16.359 1.00 92.62 263 TYR A N 1
ATOM 2167 C CA . TYR A 1 263 ? -17.878 9.060 15.431 1.00 92.62 263 TYR A CA 1
ATOM 2168 C C . TYR A 1 263 ? -17.286 9.063 14.024 1.00 92.62 263 TYR A C 1
ATOM 2170 O O . TYR A 1 263 ? -16.176 9.542 13.792 1.00 92.62 263 TYR A O 1
ATOM 2178 N N . ILE A 1 264 ? -18.058 8.560 13.062 1.00 85.31 264 ILE A N 1
ATOM 2179 C CA . ILE A 1 264 ? -17.647 8.552 11.659 1.00 85.31 264 ILE A CA 1
ATOM 2180 C C . ILE A 1 264 ? -17.824 9.970 11.109 1.00 85.31 264 ILE A C 1
ATOM 2182 O O . ILE A 1 264 ? -18.944 10.485 11.024 1.00 85.31 264 ILE A O 1
ATOM 2186 N N . VAL A 1 265 ? -16.709 10.617 10.767 1.00 70.25 265 VAL A N 1
ATOM 2187 C CA . VAL A 1 265 ? -16.721 11.930 10.114 1.00 70.25 265 VAL A CA 1
ATOM 2188 C C . VAL A 1 265 ? -17.262 11.743 8.694 1.00 70.25 265 VAL A C 1
ATOM 2190 O O . VAL A 1 265 ? -16.789 10.882 7.957 1.00 70.25 265 VAL A O 1
ATOM 2193 N N . LYS A 1 266 ? -18.308 12.501 8.357 1.00 61.88 266 LYS A N 1
ATOM 2194 C CA . LYS A 1 266 ? -19.019 12.427 7.071 1.00 61.88 266 LYS A CA 1
ATOM 2195 C C . LYS A 1 266 ? -18.383 13.300 6.006 1.00 61.88 266 LYS A C 1
ATOM 2197 O O . LYS A 1 266 ? -17.887 14.386 6.381 1.00 61.88 266 LYS A O 1
#

Foldseek 3Di:
DDDALVNLCVVCPQVQPPAADEEAEDAPVVVQADELRNLLSVCVRHQEYAEYAPAQYQYELSSLLSCLNHPAYAEYAHAQYAYELVSLVSVLSRLNYQYYAAANYRYDLVSLLSNQNNQNHAEYEYEDPDPVVCLVSVVSSCVSHVNYWYQYPNHTDDPFLVQVLQVVCVVPQKWKDWDFPPDDPPWDTFRHKHDPDPQFIDGPGDDRDGPVRTFWMKIQQWDFDDDPPDDDTDIDGCVVVSVVSCVVSVFDWDDDPNIITTGRDD

Secondary structure (DSSP, 8-state):
----HHHHHHHHSSSSTTS-EEEEEEE-TT-TT-BHHHHHHHHTTEEEEEEEE-TTSB-BHHHHHHHTTSS-EEEEE-TT-B-BGGGHHHHTT-TT-SEEEETTSB--HHHHTT--S-TT--EEEE--S-SGGGHHHHHHHHHHSTT-EEEETTEEE-SSHHHHHHHHHTTSS-EEEEEETT--S----BS-EEEEETTEEEETTEEEEEGGGEEEEEEE-EEEEE-TTS--EEEEE-HHHHHHHHHHTT--EEEETTEEEE----

Sequence (266 aa):
MPRNQKYWKNRFGDPFGKTQSYYHHLDLRHIDDLDDIGFAYIMEGVKGVDMLDLNELEITNESIRLLAGLDYVKELQLKGCSVDNDCVKDLNTITSLELLHLKNTNITIDGLLHLDKLTLLKTLMFSAEDVDTIKEKLLQLKNLLPQCDFVINSKPYYFDPVERFIYAVKAQPYTYRLKIKNESLNIPWSNWVIKPSDSYYETENQGPFPVNEIEWIEVDPIEERKDGKLITVKLEDHTEEIEKLLEELSIPYMEVEEIIRIYIVK